Protein AF-A0A7J2L712-F1 (afdb_monomer_lite)

pLDDT: mean 85.76, std 15.46, range [31.27, 98.25]

Radius of gyration: 19.37 Å; chains: 1; bounding box: 42×46×58 Å

Secondary structure (DSSP, 8-state):
--EEEETTT---HHHHHHHHHHHHHTT----PEEEE--TTT--B-BTTEEEESS---SSS--HHHHHHHHHHHHHHHTSS-SHHHHHHHHHHHHHHH-S--HHHHHHHHHHHHHHHHHHHHHHSTTTHHHHHHHHHHHHT-GGG--SHHHHHHHHHHHHHTT----HHHHHHHHHHT--S-HHHHHHHHHHHHHHHH----SHHHHHHHHTTTS-PBPSSSPPBSSS-----HHHHHHHHHH-HHHHHHHHHHHHHHTTT-S---S--SSHHHHHTTT-

Structure (mmCIF, N/CA/C/O backbone):
data_AF-A0A7J2L712-F1
#
_entry.id   AF-A0A7J2L712-F1
#
loop_
_atom_site.group_PDB
_atom_site.id
_atom_site.type_symbol
_atom_site.label_atom_id
_atom_site.label_alt_id
_atom_site.label_comp_id
_atom_site.label_asym_id
_atom_site.label_entity_id
_atom_site.label_seq_id
_atom_site.pdbx_PDB_ins_code
_atom_site.Cartn_x
_atom_site.Cartn_y
_atom_site.Cartn_z
_atom_site.occupancy
_atom_site.B_iso_or_equiv
_atom_site.auth_seq_id
_atom_site.auth_comp_id
_atom_site.auth_asym_id
_atom_site.auth_atom_id
_atom_site.pdbx_PDB_model_num
ATOM 1 N N . MET A 1 1 ? 0.977 -21.703 11.498 1.00 45.06 1 MET A N 1
ATOM 2 C CA . MET A 1 1 ? -0.312 -22.081 10.889 1.00 45.06 1 MET A CA 1
ATOM 3 C C . MET A 1 1 ? -0.905 -20.788 10.350 1.00 45.06 1 MET A C 1
ATOM 5 O O . MET A 1 1 ? -0.858 -19.816 11.087 1.00 45.06 1 MET A O 1
ATOM 9 N N . LYS A 1 2 ? -1.264 -20.700 9.062 1.00 57.19 2 LYS A N 1
ATOM 10 C CA . LYS A 1 2 ? -1.892 -19.485 8.513 1.00 57.19 2 LYS A CA 1
ATOM 11 C C . LYS A 1 2 ? -3.394 -19.658 8.660 1.00 57.19 2 LYS A C 1
ATOM 13 O O . LYS A 1 2 ? -3.923 -20.629 8.129 1.00 57.19 2 LYS A O 1
ATOM 18 N N . GLU A 1 3 ? -4.026 -18.768 9.406 1.00 81.62 3 GLU A N 1
ATOM 19 C CA . GLU A 1 3 ? -5.468 -18.781 9.619 1.00 81.62 3 GLU A CA 1
ATOM 20 C C . GLU A 1 3 ? -6.092 -17.743 8.684 1.00 81.62 3 GLU A C 1
ATOM 22 O O . GLU A 1 3 ? -5.726 -16.562 8.706 1.00 81.62 3 GLU A O 1
ATOM 27 N N . GLU A 1 4 ? -6.960 -18.218 7.794 1.00 85.62 4 GLU A N 1
ATOM 28 C CA . GLU A 1 4 ? -7.679 -17.420 6.805 1.00 85.62 4 GLU A CA 1
ATOM 29 C C . GLU A 1 4 ? -9.176 -17.588 7.052 1.00 85.62 4 GLU A C 1
ATOM 31 O O . GLU A 1 4 ? -9.652 -18.709 7.207 1.00 85.62 4 GLU A O 1
ATOM 36 N N . TYR A 1 5 ? -9.887 -16.466 7.085 1.00 87.31 5 TYR A N 1
ATOM 37 C CA . TYR A 1 5 ? -11.310 -16.379 7.392 1.00 87.31 5 TYR A CA 1
ATOM 38 C C . TYR A 1 5 ? -12.009 -15.550 6.321 1.00 87.31 5 TYR A C 1
ATOM 40 O O . TYR A 1 5 ? -11.456 -14.562 5.825 1.00 87.31 5 TYR A O 1
ATOM 48 N N . SER A 1 6 ? -13.233 -15.903 5.963 1.00 85.81 6 SER A N 1
ATOM 49 C CA . SER A 1 6 ? -14.095 -15.032 5.179 1.00 85.81 6 SER A CA 1
ATOM 50 C C . SER A 1 6 ? -14.701 -13.936 6.064 1.00 85.81 6 SER A C 1
ATOM 52 O O . SER A 1 6 ? -14.803 -14.054 7.286 1.00 85.81 6 SER A O 1
ATOM 54 N N . LEU A 1 7 ? -15.086 -12.809 5.459 1.00 84.12 7 LEU A N 1
ATOM 55 C CA . LEU A 1 7 ? -15.647 -11.679 6.207 1.00 84.12 7 LEU A CA 1
ATOM 56 C C . LEU A 1 7 ? -16.926 -12.050 6.985 1.00 84.12 7 LEU A C 1
ATOM 58 O O . LEU A 1 7 ? -17.199 -11.470 8.033 1.00 84.12 7 LEU A O 1
ATOM 62 N N . ASP A 1 8 ? -17.715 -12.986 6.464 1.00 83.19 8 ASP A N 1
ATOM 63 C CA . ASP A 1 8 ? -18.945 -13.506 7.064 1.00 83.19 8 ASP A CA 1
ATOM 64 C C . ASP A 1 8 ? -18.706 -14.402 8.289 1.00 83.19 8 ASP A C 1
ATOM 66 O O . ASP A 1 8 ? -19.586 -14.492 9.146 1.00 83.19 8 ASP A O 1
ATOM 70 N N . GLU A 1 9 ? -17.510 -14.976 8.438 1.00 84.56 9 GLU A N 1
ATOM 71 C CA . GLU A 1 9 ? -17.112 -15.721 9.639 1.00 84.56 9 GLU A CA 1
ATOM 72 C C . GLU A 1 9 ? -16.764 -14.791 10.814 1.00 84.56 9 GLU A C 1
ATOM 74 O O . GLU A 1 9 ? -16.854 -15.182 11.982 1.00 84.56 9 GLU A O 1
ATOM 79 N N . ILE A 1 10 ? -16.423 -13.529 10.531 1.00 86.38 10 ILE A N 1
ATOM 80 C CA . ILE A 1 10 ? -16.012 -12.563 11.550 1.00 86.38 10 ILE A CA 1
ATOM 81 C C . ILE A 1 10 ? -17.215 -11.899 12.212 1.00 86.38 10 ILE A C 1
ATOM 83 O O . ILE A 1 10 ? -18.016 -11.206 11.585 1.00 86.38 10 ILE A O 1
ATOM 87 N N . ARG A 1 11 ? -17.287 -12.029 13.539 1.00 86.06 11 ARG A N 1
ATOM 88 C CA . ARG A 1 11 ? -18.366 -11.449 14.355 1.00 86.06 11 ARG A CA 1
ATOM 89 C C . ARG A 1 11 ? -18.129 -9.997 14.773 1.00 86.06 11 ARG A C 1
ATOM 91 O O . ARG A 1 11 ? -19.060 -9.369 15.265 1.00 86.06 11 ARG A O 1
ATOM 98 N N . CYS A 1 12 ? -16.937 -9.449 14.537 1.00 93.88 12 CYS A N 1
ATOM 99 C CA . CYS A 1 12 ? -16.593 -8.092 14.948 1.00 93.88 12 CYS A CA 1
ATOM 100 C C . CYS A 1 12 ? -17.420 -7.010 14.240 1.00 93.88 12 CYS A C 1
ATOM 102 O O . CYS A 1 12 ? -17.289 -6.791 13.031 1.00 93.88 12 CYS A O 1
ATOM 104 N N . PHE A 1 13 ? -18.256 -6.305 15.011 1.00 91.94 13 PHE A N 1
ATOM 105 C CA . PHE A 1 13 ? -19.153 -5.269 14.497 1.00 91.94 13 PHE A CA 1
ATOM 106 C C . PHE A 1 13 ? -18.387 -4.080 13.909 1.00 91.94 13 PHE A C 1
ATOM 108 O O . PHE A 1 13 ? -18.667 -3.661 12.783 1.00 91.94 13 PHE A O 1
ATOM 115 N N . GLU A 1 14 ? -17.384 -3.564 14.629 1.00 94.88 14 GLU A N 1
ATOM 116 C CA . GLU A 1 14 ? -16.554 -2.458 14.150 1.00 94.88 14 GLU A CA 1
ATOM 117 C C . GLU A 1 14 ? -15.859 -2.799 12.824 1.00 94.88 14 GLU A C 1
ATOM 119 O O . GLU A 1 14 ? -15.918 -2.005 11.883 1.00 94.88 14 GLU A O 1
ATOM 124 N N . LEU A 1 15 ? -15.260 -3.991 12.711 1.00 95.69 15 LEU A N 1
ATOM 125 C CA . LEU A 1 15 ? -14.601 -4.430 11.480 1.00 95.69 15 LEU A CA 1
ATOM 126 C C . LEU A 1 15 ? -15.569 -4.423 10.300 1.00 95.69 15 LEU A C 1
ATOM 128 O O . LEU A 1 15 ? -15.274 -3.826 9.263 1.00 95.69 15 LEU A O 1
ATOM 132 N N . ARG A 1 16 ? -16.735 -5.061 10.454 1.00 92.88 16 ARG A N 1
ATOM 133 C CA . ARG A 1 16 ? -17.732 -5.156 9.379 1.00 92.88 16 ARG A CA 1
ATOM 134 C C . ARG A 1 16 ? -18.212 -3.774 8.951 1.00 92.88 16 ARG A C 1
ATOM 136 O O . ARG A 1 16 ? -18.305 -3.508 7.754 1.00 92.88 16 ARG A O 1
ATOM 143 N N . ASN A 1 17 ? -18.445 -2.873 9.903 1.00 93.75 17 ASN A N 1
ATOM 144 C CA . ASN A 1 17 ? -18.844 -1.501 9.602 1.00 93.75 17 ASN A CA 1
ATOM 145 C C . ASN A 1 17 ? -17.766 -0.726 8.849 1.00 93.75 17 ASN A C 1
ATOM 147 O O . ASN A 1 17 ? -18.090 -0.013 7.899 1.00 93.75 17 ASN A O 1
ATOM 151 N N . LEU A 1 18 ? -16.496 -0.866 9.233 1.00 95.69 18 LEU A N 1
ATOM 152 C CA . LEU A 1 18 ? -15.388 -0.215 8.537 1.00 95.69 18 LEU A CA 1
ATOM 153 C C . LEU A 1 18 ? -15.235 -0.739 7.110 1.00 95.69 18 LEU A C 1
ATOM 155 O O . LEU A 1 18 ? -15.124 0.063 6.181 1.00 95.69 18 LEU A O 1
ATOM 159 N N . VAL A 1 19 ? -15.310 -2.060 6.920 1.00 95.31 19 VAL A N 1
ATOM 160 C CA . VAL A 1 19 ? -15.283 -2.674 5.587 1.00 95.31 19 VAL A CA 1
ATOM 161 C C . VAL A 1 19 ? -16.437 -2.152 4.736 1.00 95.31 19 VAL A C 1
ATOM 163 O O . VAL A 1 19 ? -16.198 -1.699 3.620 1.00 95.31 19 VAL A O 1
ATOM 166 N N . LEU A 1 20 ? -17.669 -2.152 5.252 1.00 93.50 20 LEU A N 1
ATOM 167 C CA . LEU A 1 20 ? -18.838 -1.657 4.521 1.00 93.50 20 LEU A CA 1
ATOM 168 C C . LEU A 1 20 ? -18.738 -0.165 4.200 1.00 93.50 20 LEU A C 1
ATOM 170 O O . LEU A 1 20 ? -19.083 0.241 3.094 1.00 93.50 20 LEU A O 1
ATOM 174 N N . THR A 1 21 ? -18.256 0.642 5.146 1.00 94.31 21 THR A N 1
ATOM 175 C CA . THR A 1 21 ? -18.089 2.088 4.960 1.00 94.31 21 THR A CA 1
ATOM 176 C C . THR A 1 21 ? -17.102 2.360 3.836 1.00 94.31 21 THR A C 1
ATOM 178 O O . THR A 1 21 ? -17.464 2.996 2.855 1.00 94.31 21 THR A O 1
ATOM 181 N N . VAL A 1 22 ? -15.882 1.821 3.918 1.00 94.88 22 VAL A N 1
ATOM 182 C CA . VAL A 1 22 ? -14.871 2.045 2.874 1.00 94.88 22 VAL A CA 1
ATOM 183 C C . VAL A 1 22 ? -15.312 1.445 1.540 1.00 94.88 22 VAL A C 1
ATOM 185 O O . VAL A 1 22 ? -15.107 2.066 0.503 1.00 94.88 22 VAL A O 1
ATOM 188 N N . SER A 1 23 ? -15.966 0.282 1.553 1.00 93.31 23 SER A N 1
ATOM 189 C CA . SER A 1 23 ? -16.444 -0.352 0.322 1.00 93.31 23 SER A CA 1
ATOM 190 C C . SER A 1 23 ? -17.497 0.486 -0.397 1.00 93.31 23 SER A C 1
ATOM 192 O O . SER A 1 23 ? -17.467 0.561 -1.617 1.00 93.31 23 SER A O 1
ATOM 194 N N . ARG A 1 24 ? -18.394 1.156 0.336 1.00 93.38 24 ARG A N 1
ATOM 195 C CA . ARG A 1 24 ? -19.384 2.070 -0.256 1.00 93.38 24 ARG A CA 1
ATOM 196 C C . ARG A 1 24 ? -18.753 3.349 -0.798 1.00 93.38 24 ARG A C 1
ATOM 198 O O . ARG A 1 24 ? -19.172 3.823 -1.839 1.00 93.38 24 ARG A O 1
ATOM 205 N N . GLU A 1 25 ? -17.771 3.903 -0.096 1.00 93.88 25 GLU A N 1
ATOM 206 C CA . GLU A 1 25 ? -17.137 5.175 -0.480 1.00 93.88 25 GLU A CA 1
ATOM 207 C C . GLU A 1 25 ? -16.179 5.029 -1.678 1.00 93.88 25 GLU A C 1
ATOM 209 O O . GLU A 1 25 ? -15.869 6.016 -2.338 1.00 93.88 25 GLU A O 1
ATOM 214 N N . TYR A 1 26 ? -15.694 3.811 -1.949 1.00 92.50 26 TYR A N 1
ATOM 215 C CA . TYR A 1 26 ? -14.725 3.509 -3.015 1.00 92.50 26 TYR A CA 1
ATOM 216 C C . TYR A 1 26 ? -15.212 2.429 -3.998 1.00 92.50 26 TYR A C 1
ATOM 218 O O . TYR A 1 26 ? -14.395 1.837 -4.700 1.00 92.50 26 TYR A O 1
ATOM 226 N N . ASP A 1 27 ? -16.518 2.148 -4.032 1.00 90.94 27 ASP A N 1
ATOM 227 C CA . ASP A 1 27 ? -17.152 1.187 -4.950 1.00 90.94 27 ASP A CA 1
ATOM 228 C C . ASP A 1 27 ? -16.493 -0.209 -4.972 1.00 90.94 27 ASP A C 1
ATOM 230 O O . ASP A 1 27 ? -16.287 -0.828 -6.019 1.00 90.94 27 ASP A O 1
ATOM 234 N N . LEU A 1 28 ? -16.152 -0.735 -3.793 1.00 87.88 28 LEU A N 1
ATOM 235 C CA . LEU A 1 28 ? -15.544 -2.057 -3.649 1.00 87.88 28 LEU A CA 1
ATOM 236 C C . LEU A 1 28 ? -16.585 -3.133 -3.352 1.00 87.88 28 LEU A C 1
ATOM 238 O O . LEU A 1 28 ? -17.522 -2.939 -2.579 1.00 87.88 28 LEU A O 1
ATOM 242 N N . PHE A 1 29 ? -16.353 -4.332 -3.884 1.00 86.81 29 PHE A N 1
ATOM 243 C CA . PHE A 1 29 ? -17.073 -5.518 -3.434 1.00 86.81 29 PHE A CA 1
ATOM 244 C C . PHE A 1 29 ? -16.511 -5.988 -2.076 1.00 86.81 29 PHE A C 1
ATOM 246 O O . PHE A 1 29 ? -15.329 -6.350 -2.024 1.00 86.81 29 PHE A O 1
ATOM 253 N N . PRO A 1 30 ? -17.320 -6.060 -0.999 1.00 85.00 30 PRO A N 1
ATOM 254 C CA . PRO A 1 30 ? -16.857 -6.342 0.366 1.00 85.00 30 PRO A CA 1
ATOM 255 C C . PRO A 1 30 ? -16.542 -7.832 0.621 1.00 85.00 30 PRO A C 1
ATOM 257 O O . PRO A 1 30 ? -16.753 -8.341 1.714 1.00 85.00 30 PRO A O 1
ATOM 260 N N . GLY A 1 31 ? -16.045 -8.558 -0.381 1.00 85.12 31 GLY A N 1
ATOM 261 C CA . GLY A 1 31 ? -15.683 -9.978 -0.292 1.00 85.12 31 GLY A CA 1
ATOM 262 C C . GLY A 1 31 ? -14.199 -10.174 0.001 1.00 85.12 31 GLY A C 1
ATOM 263 O O . GLY A 1 31 ? -13.462 -10.643 -0.871 1.00 85.12 31 GLY A O 1
ATOM 264 N N . PHE A 1 32 ? -13.741 -9.740 1.174 1.00 89.75 32 PHE A N 1
ATOM 265 C CA . PHE A 1 32 ? -12.337 -9.863 1.573 1.00 89.75 32 PHE A CA 1
ATOM 266 C C . PHE A 1 32 ? -12.086 -11.130 2.394 1.00 89.75 32 PHE A C 1
ATOM 268 O O . PHE A 1 32 ? -12.902 -11.500 3.236 1.00 89.75 32 PHE A O 1
ATOM 275 N N . THR A 1 33 ? -10.928 -11.748 2.178 1.00 91.31 33 THR A N 1
ATOM 276 C CA . THR A 1 33 ? -10.361 -12.769 3.061 1.00 91.31 33 THR A CA 1
ATOM 277 C C . THR A 1 33 ? -9.546 -12.072 4.140 1.00 91.31 33 THR A C 1
ATOM 279 O O . THR A 1 33 ? -8.671 -11.257 3.842 1.00 91.31 33 THR A O 1
ATOM 282 N N . ILE A 1 34 ? -9.812 -12.384 5.398 1.00 93.25 34 ILE A N 1
ATOM 283 C CA . ILE A 1 34 ? -9.049 -11.885 6.534 1.00 93.25 34 ILE A CA 1
ATOM 284 C C . ILE A 1 34 ? -8.018 -12.936 6.912 1.00 93.25 34 ILE A C 1
ATOM 286 O O . ILE A 1 34 ? -8.356 -14.086 7.169 1.00 93.25 34 ILE A O 1
ATOM 290 N N . ARG A 1 35 ? -6.750 -12.540 6.939 1.00 93.25 35 ARG A N 1
ATOM 291 C CA . ARG A 1 35 ? -5.639 -13.418 7.296 1.00 93.25 35 ARG A CA 1
ATOM 292 C C . ARG A 1 35 ? -4.971 -12.917 8.562 1.00 93.25 35 ARG A C 1
ATOM 294 O O . ARG A 1 35 ? -4.559 -11.757 8.613 1.00 93.25 35 ARG A O 1
ATOM 301 N N . ILE A 1 36 ? -4.813 -13.800 9.541 1.00 94.06 36 ILE A N 1
ATOM 302 C CA . ILE A 1 36 ? -4.106 -13.485 10.784 1.00 94.06 36 ILE A CA 1
ATOM 303 C C . ILE A 1 36 ? -2.634 -13.855 10.611 1.00 94.06 36 ILE A C 1
ATOM 305 O O . ILE A 1 36 ? -2.292 -15.001 10.313 1.00 94.06 36 ILE A O 1
ATOM 309 N N . ASP A 1 37 ? -1.750 -12.864 10.716 1.00 92.31 37 ASP A N 1
ATOM 310 C CA . ASP A 1 37 ? -0.311 -13.051 10.522 1.00 92.31 37 ASP A CA 1
ATOM 311 C C . ASP A 1 37 ? 0.485 -12.036 11.349 1.00 92.31 37 ASP A C 1
ATOM 313 O O . ASP A 1 37 ? 0.037 -10.919 11.608 1.00 92.31 37 ASP A O 1
ATOM 317 N N . SER A 1 38 ? 1.717 -12.386 11.724 1.00 91.75 38 SER A N 1
ATOM 318 C CA . SER A 1 38 ? 2.585 -11.452 12.433 1.00 91.75 38 SER A CA 1
ATOM 319 C C . SER A 1 38 ? 2.978 -10.299 11.501 1.00 91.75 38 SER A C 1
ATOM 321 O O . SER A 1 38 ? 3.676 -10.523 10.507 1.00 91.75 38 SER A O 1
ATOM 323 N N . PRO A 1 39 ? 2.668 -9.033 11.838 1.00 88.19 39 PRO A N 1
ATOM 324 C CA . PRO A 1 39 ? 2.975 -7.883 10.984 1.00 88.19 39 PRO A CA 1
ATOM 325 C C . PRO A 1 39 ? 4.468 -7.738 10.658 1.00 88.19 39 PRO A C 1
ATOM 327 O O . PRO A 1 39 ? 4.842 -7.153 9.646 1.00 88.19 39 PRO A O 1
ATOM 330 N N . LYS A 1 40 ? 5.348 -8.286 11.508 1.00 88.44 40 LYS A N 1
ATOM 331 C CA . LYS A 1 40 ? 6.802 -8.277 11.293 1.00 88.44 40 LYS A CA 1
ATOM 332 C C . LYS A 1 40 ? 7.242 -9.181 10.137 1.00 88.44 40 LYS A C 1
ATOM 334 O O . LYS A 1 40 ? 8.274 -8.901 9.533 1.00 88.44 40 LYS A O 1
ATOM 339 N N . SER A 1 41 ? 6.498 -10.244 9.841 1.00 88.31 41 SER A N 1
ATOM 340 C CA . SER A 1 41 ? 6.815 -11.216 8.787 1.00 88.31 41 SER A CA 1
ATOM 341 C C . SER A 1 41 ? 5.823 -11.209 7.628 1.00 88.31 41 SER A C 1
ATOM 343 O O . SER A 1 41 ? 6.166 -11.695 6.555 1.00 88.31 41 SER A O 1
ATOM 345 N N . ALA A 1 42 ? 4.629 -10.645 7.808 1.00 91.25 42 ALA A N 1
ATOM 346 C CA . ALA A 1 42 ? 3.532 -10.734 6.852 1.00 91.25 42 ALA A CA 1
ATOM 347 C C . ALA A 1 42 ? 3.778 -9.938 5.562 1.00 91.25 42 ALA A C 1
ATOM 349 O O . ALA A 1 42 ? 4.191 -8.779 5.615 1.00 91.25 42 ALA A O 1
ATOM 350 N N . TRP A 1 43 ? 3.482 -10.529 4.404 1.00 90.81 43 TRP A N 1
ATOM 351 C CA . TRP A 1 43 ? 3.559 -9.884 3.085 1.00 90.81 43 TRP A CA 1
ATOM 352 C C . TRP A 1 43 ? 2.201 -9.910 2.388 1.00 90.81 43 TRP A C 1
ATOM 354 O O . TRP A 1 43 ? 1.522 -10.937 2.404 1.00 90.81 43 TRP A O 1
ATOM 364 N N . TYR A 1 44 ? 1.828 -8.818 1.720 1.00 88.62 44 TYR A N 1
ATOM 365 C CA . TYR A 1 44 ? 0.681 -8.825 0.812 1.00 88.62 44 TYR A CA 1
ATOM 366 C C . TYR A 1 44 ? 1.059 -9.525 -0.486 1.00 88.62 44 TYR A C 1
ATOM 368 O O . TYR A 1 44 ? 1.903 -9.045 -1.244 1.00 88.62 44 TYR A O 1
ATOM 376 N N . ASN A 1 45 ? 0.445 -10.679 -0.718 1.00 87.00 45 ASN A N 1
ATOM 377 C CA . ASN A 1 45 ? 0.749 -11.531 -1.857 1.00 87.00 45 ASN A CA 1
ATOM 378 C C . ASN A 1 45 ? -0.480 -12.079 -2.597 1.00 87.00 45 ASN A C 1
ATOM 380 O O . ASN A 1 45 ? -0.329 -12.745 -3.615 1.00 87.00 45 ASN A O 1
ATOM 384 N N . SER A 1 46 ? -1.683 -11.737 -2.138 1.00 83.75 46 SER A N 1
ATOM 385 C CA . SER A 1 46 ? -2.946 -11.993 -2.835 1.00 83.75 46 SER A CA 1
ATOM 386 C C . SER A 1 46 ? -3.858 -10.766 -2.758 1.00 83.75 46 SER A C 1
ATOM 388 O O . SER A 1 46 ? -3.880 -10.047 -1.752 1.00 83.75 46 SER A O 1
ATOM 390 N N . TRP A 1 47 ? -4.590 -10.507 -3.843 1.00 85.62 47 TRP A N 1
ATOM 391 C CA . TRP A 1 47 ? -5.610 -9.459 -3.884 1.00 85.62 47 TRP A CA 1
ATOM 392 C C . TRP A 1 47 ? -6.855 -9.956 -3.156 1.00 85.62 47 TRP A C 1
ATOM 394 O O . TRP A 1 47 ? -7.080 -11.156 -3.053 1.00 85.62 47 TRP A O 1
ATOM 404 N N . GLY A 1 48 ? -7.669 -9.042 -2.633 1.00 86.12 48 GLY A N 1
ATOM 405 C CA . GLY A 1 48 ? -8.815 -9.411 -1.802 1.00 86.12 48 GLY A CA 1
ATOM 406 C C . GLY A 1 48 ? -8.467 -9.917 -0.399 1.00 86.12 48 GLY A C 1
ATOM 407 O O . GLY A 1 48 ? -9.386 -10.244 0.338 1.00 86.12 48 GLY A O 1
ATOM 408 N N . THR A 1 49 ? -7.194 -9.940 -0.001 1.00 90.19 49 THR A N 1
ATOM 409 C CA . THR A 1 49 ? -6.790 -10.277 1.371 1.00 90.19 49 THR A CA 1
ATOM 410 C C . THR A 1 49 ? -6.618 -9.013 2.204 1.00 90.19 49 THR A C 1
ATOM 412 O O . THR A 1 49 ? -6.161 -7.992 1.689 1.00 90.19 49 THR A O 1
ATOM 415 N N . ILE A 1 50 ? -6.948 -9.073 3.490 1.00 93.62 50 ILE A N 1
ATOM 416 C CA . ILE A 1 50 ? -6.619 -8.072 4.507 1.00 93.62 50 ILE A CA 1
ATOM 417 C C . ILE A 1 50 ? -5.885 -8.800 5.629 1.00 93.62 50 ILE A C 1
ATOM 419 O O . ILE A 1 50 ? -6.335 -9.838 6.104 1.00 93.62 50 ILE A O 1
ATOM 423 N N . ILE A 1 51 ? -4.737 -8.266 6.032 1.00 94.44 51 ILE A N 1
ATOM 424 C CA . ILE A 1 51 ? -3.902 -8.869 7.072 1.00 94.44 51 ILE A CA 1
ATOM 425 C C . ILE A 1 51 ? -4.150 -8.145 8.390 1.00 94.44 51 ILE A C 1
ATOM 427 O O . ILE A 1 51 ? -3.941 -6.933 8.457 1.00 94.44 51 ILE A O 1
ATOM 431 N N . LEU A 1 52 ? -4.530 -8.894 9.421 1.00 95.38 52 LEU A N 1
ATOM 432 C CA . LEU A 1 52 ? -4.621 -8.428 10.805 1.00 95.38 52 LEU A CA 1
ATOM 433 C C . LEU A 1 52 ? -3.591 -9.164 11.671 1.00 95.38 52 LEU A C 1
ATOM 435 O O . LEU A 1 52 ? -3.058 -10.202 11.275 1.00 95.38 52 LEU A O 1
ATOM 439 N N . SER A 1 53 ? -3.278 -8.593 12.829 1.00 93.50 53 SER A N 1
ATOM 440 C CA . SER A 1 53 ? -2.320 -9.161 13.777 1.00 93.50 53 SER A CA 1
ATOM 441 C C . SER A 1 53 ? -2.943 -10.176 14.727 1.00 93.50 53 SER A C 1
ATOM 443 O O . SER A 1 53 ? -2.259 -11.120 15.120 1.00 93.50 53 SER A O 1
ATOM 445 N N . GLU A 1 54 ? -4.224 -10.013 15.048 1.00 91.56 54 GLU A N 1
ATOM 446 C CA . GLU A 1 54 ? -4.979 -10.884 15.947 1.00 91.56 54 GLU A CA 1
ATOM 447 C C . GLU A 1 54 ? -6.395 -11.107 15.399 1.00 91.56 54 GLU A C 1
ATOM 449 O O . GLU A 1 54 ? -6.907 -10.305 14.608 1.00 91.56 54 GLU A O 1
ATOM 454 N N . TYR A 1 55 ? -7.021 -12.224 15.785 1.00 90.12 55 TYR A N 1
ATOM 455 C CA . TYR A 1 55 ? -8.396 -12.513 15.387 1.00 90.12 55 TYR A CA 1
ATOM 456 C C . TYR A 1 55 ? -9.353 -11.512 16.062 1.00 90.12 55 TYR A C 1
ATOM 458 O O . TYR A 1 55 ? -9.300 -11.339 17.281 1.00 90.12 55 TYR A O 1
ATOM 466 N N . PRO A 1 56 ? -10.220 -10.823 15.301 1.00 88.31 56 PRO A N 1
ATOM 467 C CA . PRO A 1 56 ? -11.080 -9.787 15.854 1.00 88.31 56 PRO A CA 1
ATOM 468 C C . PRO A 1 56 ? -12.310 -10.398 16.544 1.00 88.31 56 PRO A C 1
ATOM 470 O O . PRO A 1 56 ? -13.294 -10.768 15.897 1.00 88.31 56 PRO A O 1
ATOM 473 N N . GLU A 1 57 ? -12.258 -10.469 17.874 1.00 83.56 57 GLU A N 1
ATOM 474 C CA . GLU A 1 57 ? -13.359 -10.915 18.737 1.00 83.56 57 GLU A CA 1
ATOM 475 C C . GLU A 1 57 ? -14.163 -9.737 19.319 1.00 83.56 57 GLU A C 1
ATOM 477 O O . GLU A 1 57 ? -13.646 -8.638 19.511 1.00 83.56 57 GLU A O 1
ATOM 482 N N . GLY A 1 58 ? -15.440 -9.967 19.643 1.00 84.88 58 GLY A N 1
ATOM 483 C CA . GLY A 1 58 ? -16.297 -8.965 20.293 1.00 84.88 58 GLY A CA 1
ATOM 484 C C . GLY A 1 58 ? -16.742 -7.826 19.370 1.00 84.88 58 GLY A C 1
ATOM 485 O O . GLY A 1 58 ? -16.874 -8.019 18.169 1.00 84.88 58 GLY A O 1
ATOM 486 N N . ASP A 1 59 ? -17.009 -6.640 19.924 1.00 88.75 59 ASP A N 1
ATOM 487 C CA . ASP A 1 59 ? -17.618 -5.526 19.175 1.00 88.75 59 ASP A CA 1
ATOM 488 C C . ASP A 1 59 ? -16.605 -4.552 18.555 1.00 88.75 59 ASP A C 1
ATOM 490 O O . ASP A 1 59 ? -16.923 -3.875 17.574 1.00 88.75 59 ASP A O 1
ATOM 494 N N . THR A 1 60 ? -15.389 -4.482 19.104 1.00 89.81 60 THR A N 1
ATOM 495 C CA . THR A 1 60 ? -14.379 -3.461 18.775 1.00 89.81 60 THR A CA 1
ATOM 496 C C . THR A 1 60 ? -13.050 -4.074 18.358 1.00 89.81 60 THR A C 1
ATOM 498 O O . THR A 1 60 ? -12.599 -5.048 18.954 1.00 89.81 60 THR A O 1
ATOM 501 N N . LEU A 1 61 ? -12.376 -3.448 17.397 1.00 92.44 61 LEU A N 1
ATOM 502 C CA . LEU A 1 61 ? -11.025 -3.804 16.986 1.00 92.44 61 LEU A CA 1
ATOM 503 C C . LEU A 1 61 ? -9.975 -3.253 17.947 1.00 92.44 61 LEU A C 1
ATOM 505 O O . LEU A 1 61 ? -10.077 -2.125 18.441 1.00 92.44 61 LEU A O 1
ATOM 509 N N . TYR A 1 62 ? -8.885 -4.005 18.105 1.00 89.81 62 TYR A N 1
ATOM 510 C CA . TYR A 1 62 ? -7.658 -3.462 18.669 1.00 89.81 62 TYR A CA 1
ATOM 511 C C . TYR A 1 62 ? -7.179 -2.254 17.854 1.00 89.81 62 TYR A C 1
ATOM 513 O O . TYR A 1 62 ? -7.244 -2.236 16.623 1.00 89.81 62 TYR A O 1
ATOM 521 N N . ASP A 1 63 ? -6.638 -1.246 18.546 1.00 88.50 63 ASP A N 1
ATOM 522 C CA . ASP A 1 63 ? -6.196 0.016 17.931 1.00 88.50 63 ASP A CA 1
ATOM 523 C C . ASP A 1 63 ? -5.228 -0.204 16.752 1.00 88.50 63 ASP A C 1
ATOM 525 O O . ASP A 1 63 ? -5.256 0.528 15.759 1.00 88.50 63 ASP A O 1
ATOM 529 N N . PHE A 1 64 ? -4.361 -1.216 16.859 1.00 92.38 64 PHE A N 1
ATOM 530 C CA . PHE A 1 64 ? -3.407 -1.554 15.811 1.00 92.38 64 PHE A CA 1
ATOM 531 C C . PHE A 1 64 ? -4.063 -2.275 14.625 1.00 92.38 64 PHE A C 1
ATOM 533 O O . PHE A 1 64 ? -3.775 -1.933 13.479 1.00 92.38 64 PHE A O 1
ATOM 540 N N . ASP A 1 65 ? -4.995 -3.196 14.872 1.00 94.69 65 ASP A N 1
ATOM 541 C CA . ASP A 1 65 ? -5.735 -3.887 13.811 1.00 94.69 65 ASP A CA 1
ATOM 542 C C . ASP A 1 65 ? -6.687 -2.956 13.065 1.00 94.69 65 ASP A C 1
ATOM 544 O O . ASP A 1 65 ? -6.848 -3.098 11.857 1.00 94.69 65 ASP A O 1
ATOM 548 N N . ARG A 1 66 ? -7.227 -1.922 13.724 1.00 95.88 66 ARG A N 1
ATOM 549 C CA . ARG A 1 66 ? -7.950 -0.837 13.040 1.00 95.88 66 ARG A CA 1
ATOM 550 C C . ARG A 1 66 ? -7.054 -0.148 12.002 1.00 95.88 66 ARG A C 1
ATOM 552 O O . ARG A 1 66 ? -7.477 0.082 10.871 1.00 95.88 66 ARG A O 1
ATOM 559 N N . TYR A 1 67 ? -5.799 0.145 12.355 1.00 96.62 67 TYR A N 1
ATOM 560 C CA . TYR A 1 67 ? -4.814 0.698 11.417 1.00 96.62 67 TYR A CA 1
ATOM 561 C C . TYR A 1 67 ? -4.495 -0.279 10.271 1.00 96.62 67 TYR A C 1
ATOM 563 O O . TYR A 1 67 ? -4.473 0.135 9.109 1.00 96.62 67 TYR A O 1
ATOM 571 N N . LEU A 1 68 ? -4.277 -1.563 10.576 1.00 96.69 68 LEU A N 1
ATOM 572 C CA . LEU A 1 68 ? -3.985 -2.581 9.562 1.00 96.69 68 LEU A CA 1
ATOM 573 C C . LEU A 1 68 ? -5.161 -2.804 8.605 1.00 96.69 68 LEU A C 1
ATOM 575 O O . LEU A 1 68 ? -4.945 -2.923 7.399 1.00 96.69 68 LEU A O 1
ATOM 579 N N . LEU A 1 69 ? -6.391 -2.784 9.121 1.00 97.19 69 LEU A N 1
ATOM 580 C CA . LEU A 1 69 ? -7.616 -2.863 8.336 1.00 97.19 69 LEU A CA 1
ATOM 581 C C . LEU A 1 69 ? -7.719 -1.691 7.358 1.00 97.19 69 LEU A C 1
ATOM 583 O O . LEU A 1 69 ? -7.946 -1.910 6.170 1.00 97.19 69 LEU A O 1
ATOM 587 N N . LEU A 1 70 ? -7.499 -0.455 7.824 1.00 97.56 70 LEU A N 1
ATOM 588 C CA . LEU A 1 70 ? -7.487 0.725 6.953 1.00 97.56 70 LEU A CA 1
ATOM 589 C C . LEU A 1 70 ? -6.400 0.618 5.876 1.00 97.56 70 LEU A C 1
ATOM 591 O O . LEU A 1 70 ? -6.670 0.885 4.708 1.00 97.56 70 LEU A O 1
ATOM 595 N N . LEU A 1 71 ? -5.184 0.196 6.237 1.00 97.38 71 LEU A N 1
ATOM 596 C CA . LEU A 1 71 ? -4.109 0.002 5.263 1.00 97.38 71 LEU A CA 1
ATOM 597 C C . LEU A 1 71 ? -4.484 -1.060 4.215 1.00 97.38 71 LEU A C 1
ATOM 599 O O . LEU A 1 71 ? -4.320 -0.822 3.020 1.00 97.38 71 LEU A O 1
ATOM 603 N N . GLY A 1 72 ? -5.019 -2.203 4.654 1.00 95.88 72 GLY A N 1
ATOM 604 C CA . GLY A 1 72 ? -5.454 -3.292 3.781 1.00 95.88 72 GLY A CA 1
ATOM 605 C C . GLY A 1 72 ? -6.572 -2.867 2.834 1.00 95.88 72 GLY A C 1
ATOM 606 O O . GLY A 1 72 ? -6.444 -3.041 1.627 1.00 95.88 72 GLY A O 1
ATOM 607 N N . LEU A 1 73 ? -7.625 -2.231 3.352 1.00 96.50 73 LEU A N 1
ATOM 608 C CA . LEU A 1 73 ? -8.702 -1.665 2.535 1.00 96.50 73 LEU A CA 1
ATOM 609 C C . LEU A 1 73 ? -8.165 -0.628 1.544 1.00 96.50 73 LEU A C 1
ATOM 611 O O . LEU A 1 73 ? -8.544 -0.641 0.378 1.00 96.50 73 LEU A O 1
ATOM 615 N N . GLY A 1 74 ? -7.230 0.223 1.971 1.00 96.69 74 GLY A N 1
ATOM 616 C CA . GLY A 1 74 ? -6.583 1.215 1.119 1.00 96.69 74 GLY A CA 1
ATOM 617 C C . GLY A 1 74 ? -5.785 0.618 -0.044 1.00 96.69 74 GLY A C 1
ATOM 618 O O . GLY A 1 74 ? -5.766 1.207 -1.127 1.00 96.69 74 GLY A O 1
ATOM 619 N N . TYR A 1 75 ? -5.170 -0.557 0.133 1.00 94.75 75 TYR A N 1
ATOM 620 C CA . TYR A 1 75 ? -4.496 -1.251 -0.968 1.00 94.75 75 TYR A CA 1
ATOM 621 C C . TYR A 1 75 ? -5.455 -1.657 -2.084 1.00 94.75 75 TYR A C 1
ATOM 623 O O . TYR A 1 75 ? -5.043 -1.654 -3.243 1.00 94.75 75 TYR A O 1
ATOM 631 N N . HIS A 1 76 ? -6.712 -1.956 -1.753 1.00 91.88 76 HIS A N 1
ATOM 632 C CA . HIS A 1 76 ? -7.752 -2.300 -2.727 1.00 91.88 76 HIS A CA 1
ATOM 633 C C . HIS A 1 76 ? -8.505 -1.061 -3.236 1.00 91.88 76 HIS A C 1
ATOM 635 O O . HIS A 1 76 ? -8.877 -1.018 -4.401 1.00 91.88 76 HIS A O 1
ATOM 641 N N . ALA A 1 77 ? -8.690 -0.048 -2.385 1.00 92.81 77 ALA A N 1
ATOM 642 C CA . ALA A 1 77 ? -9.476 1.156 -2.667 1.00 92.81 77 ALA A CA 1
ATOM 643 C C . ALA A 1 77 ? -8.718 2.241 -3.445 1.00 92.81 77 ALA A C 1
ATOM 645 O O . ALA A 1 77 ? -9.301 2.957 -4.252 1.00 92.81 77 ALA A O 1
ATOM 646 N N . ILE A 1 78 ? -7.430 2.424 -3.139 1.00 94.38 78 ILE A N 1
ATOM 647 C CA . ILE A 1 78 ? -6.688 3.637 -3.505 1.00 94.38 78 ILE A CA 1
ATOM 648 C C . ILE A 1 78 ? -5.444 3.301 -4.311 1.00 94.38 78 ILE A C 1
ATOM 650 O O . ILE A 1 78 ? -5.293 3.747 -5.448 1.00 94.38 78 ILE A O 1
ATOM 654 N N . LEU A 1 79 ? -4.499 2.585 -3.702 1.00 94.12 79 LEU A N 1
ATOM 655 C CA . LEU A 1 79 ? -3.218 2.293 -4.335 1.00 94.12 79 LEU A CA 1
ATOM 656 C C . LEU A 1 79 ? -2.573 1.079 -3.657 1.00 94.12 79 LEU A C 1
ATOM 658 O O . LEU A 1 79 ? -2.399 1.134 -2.444 1.00 94.12 79 LEU A O 1
ATOM 662 N N . PRO A 1 80 ? -2.172 0.027 -4.398 1.00 91.19 80 PRO A N 1
ATOM 663 C CA . PRO A 1 80 ? -2.145 -0.034 -5.861 1.00 91.19 80 PRO A CA 1
ATOM 664 C C . PRO A 1 80 ? -3.518 -0.164 -6.534 1.00 91.19 80 PRO A C 1
ATOM 666 O O . PRO A 1 80 ? -3.633 0.237 -7.687 1.00 91.19 80 PRO A O 1
ATOM 669 N N . ALA A 1 81 ? -4.534 -0.692 -5.845 1.00 87.94 81 ALA A N 1
ATOM 670 C CA . ALA A 1 81 ? -5.863 -1.087 -6.343 1.00 87.94 81 ALA A CA 1
ATOM 671 C C . ALA A 1 81 ? -5.861 -2.159 -7.454 1.00 87.94 81 ALA A C 1
ATOM 673 O O . ALA A 1 81 ? -6.751 -3.003 -7.507 1.00 87.94 81 ALA A O 1
ATOM 674 N N . THR A 1 82 ? -4.845 -2.172 -8.317 1.00 88.75 82 THR A N 1
ATOM 675 C CA . THR A 1 82 ? -4.668 -3.137 -9.401 1.00 88.75 82 THR A CA 1
ATOM 676 C C . THR A 1 82 ? -3.242 -3.669 -9.454 1.00 88.75 82 THR A C 1
ATOM 678 O O . THR A 1 82 ? -2.278 -3.036 -9.004 1.00 88.75 82 THR A O 1
ATOM 681 N N . GLU A 1 83 ? -3.098 -4.837 -10.073 1.00 88.81 83 GLU A N 1
ATOM 682 C CA . GLU A 1 83 ? -1.795 -5.455 -10.292 1.00 88.81 83 GLU A CA 1
ATOM 683 C C . GLU A 1 83 ? -0.903 -4.622 -11.219 1.00 88.81 83 GLU A C 1
ATOM 685 O O . GLU A 1 83 ? 0.289 -4.456 -10.956 1.00 88.81 83 GLU A O 1
ATOM 690 N N . LEU A 1 84 ? -1.481 -4.024 -12.263 1.00 91.12 84 LEU A N 1
ATOM 691 C CA . LEU A 1 84 ? -0.759 -3.131 -13.163 1.00 91.12 84 LEU A CA 1
ATOM 692 C C . LEU A 1 84 ? -0.142 -1.949 -12.410 1.00 91.12 84 LEU A C 1
ATOM 694 O O . LEU A 1 84 ? 1.047 -1.672 -12.561 1.00 91.12 84 LEU A O 1
ATOM 698 N N . ASN A 1 85 ? -0.918 -1.281 -11.555 1.00 93.81 85 ASN A N 1
ATOM 699 C CA . ASN A 1 85 ? -0.423 -0.150 -10.775 1.00 93.81 85 ASN A CA 1
ATOM 700 C C . ASN A 1 85 ? 0.730 -0.565 -9.857 1.00 93.81 85 ASN A C 1
ATOM 702 O O . ASN A 1 85 ? 1.733 0.149 -9.757 1.00 93.81 85 ASN A O 1
ATOM 706 N N . ARG A 1 86 ? 0.628 -1.743 -9.228 1.00 93.94 86 ARG A N 1
ATOM 707 C CA . ARG A 1 86 ? 1.711 -2.313 -8.416 1.00 93.94 86 ARG A CA 1
ATOM 708 C C . ARG A 1 86 ? 2.979 -2.502 -9.248 1.00 93.94 86 ARG A C 1
ATOM 710 O O . ARG A 1 86 ? 4.054 -2.078 -8.822 1.00 93.94 86 ARG A O 1
ATOM 717 N N . LEU A 1 87 ? 2.862 -3.097 -10.435 1.00 93.88 87 LEU A N 1
ATOM 718 C CA . LEU A 1 87 ? 3.992 -3.341 -11.333 1.00 93.88 87 LEU A CA 1
ATOM 719 C C . LEU A 1 87 ? 4.613 -2.045 -11.863 1.00 93.88 87 LEU A C 1
ATOM 721 O O . LEU A 1 87 ? 5.837 -1.928 -11.886 1.00 93.88 87 LEU A O 1
ATOM 725 N N . ILE A 1 88 ? 3.803 -1.042 -12.204 1.00 95.56 88 ILE A N 1
ATOM 726 C CA . ILE A 1 88 ? 4.283 0.287 -12.604 1.00 95.56 88 ILE A CA 1
ATOM 727 C C . ILE A 1 88 ? 5.120 0.920 -11.483 1.00 95.56 88 ILE A C 1
ATOM 729 O O . ILE A 1 88 ? 6.204 1.457 -11.733 1.00 95.56 88 ILE A O 1
ATOM 733 N N . MET A 1 89 ? 4.654 0.839 -10.234 1.00 96.88 89 MET A N 1
ATOM 734 C CA . MET A 1 89 ? 5.407 1.349 -9.086 1.00 96.88 89 MET A CA 1
ATOM 735 C C . MET A 1 89 ? 6.681 0.540 -8.821 1.00 96.88 89 MET A C 1
ATOM 737 O O . MET A 1 89 ? 7.710 1.126 -8.483 1.00 96.88 89 MET A O 1
ATOM 741 N N . LEU A 1 90 ? 6.662 -0.782 -9.016 1.00 95.31 90 LEU A N 1
ATOM 742 C CA . LEU A 1 90 ? 7.870 -1.607 -8.930 1.00 95.31 90 LEU A CA 1
ATOM 743 C C . LEU A 1 90 ? 8.893 -1.229 -10.004 1.00 95.31 90 LEU A C 1
ATOM 745 O O . LEU A 1 90 ? 10.071 -1.085 -9.683 1.00 95.31 90 LEU A O 1
ATOM 749 N N . ALA A 1 91 ? 8.461 -0.997 -11.244 1.00 94.81 91 ALA A N 1
ATOM 750 C CA . ALA A 1 91 ? 9.331 -0.513 -12.314 1.00 94.81 91 ALA A CA 1
ATOM 751 C C . ALA A 1 91 ? 9.953 0.849 -11.955 1.00 94.81 91 ALA A C 1
ATOM 753 O O . ALA A 1 91 ? 11.158 1.057 -12.116 1.00 94.81 91 ALA A O 1
ATOM 754 N N . ALA A 1 92 ? 9.160 1.767 -11.388 1.00 96.81 92 ALA A N 1
ATOM 755 C CA . ALA A 1 92 ? 9.664 3.041 -10.878 1.00 96.81 92 ALA A CA 1
ATOM 756 C C . ALA A 1 92 ? 10.701 2.843 -9.761 1.00 96.81 92 ALA A C 1
ATOM 758 O O . ALA A 1 92 ? 11.779 3.432 -9.823 1.00 96.81 92 ALA A O 1
ATOM 759 N N . SER A 1 93 ? 10.416 1.987 -8.777 1.00 96.00 93 SER A N 1
ATOM 760 C CA . SER A 1 93 ? 11.335 1.682 -7.675 1.00 96.00 93 SER A CA 1
ATOM 761 C C . SER A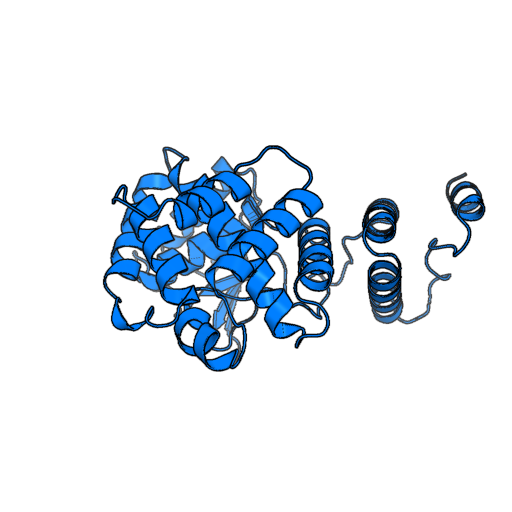 1 93 ? 12.661 1.120 -8.192 1.00 96.00 93 SER A C 1
ATOM 763 O O . SER A 1 93 ? 13.721 1.630 -7.841 1.00 96.00 93 SER A O 1
ATOM 765 N N . ARG A 1 94 ? 12.623 0.144 -9.106 1.00 93.88 94 ARG A N 1
ATOM 766 C CA . ARG A 1 94 ? 13.817 -0.441 -9.741 1.00 93.88 94 ARG A CA 1
ATOM 767 C C . ARG A 1 94 ? 14.658 0.604 -10.463 1.00 93.88 94 ARG A C 1
ATOM 769 O O . ARG A 1 94 ? 15.879 0.615 -10.331 1.00 93.88 94 ARG A O 1
ATOM 776 N N . LYS A 1 95 ? 14.010 1.521 -11.186 1.00 94.62 95 LYS A N 1
ATOM 777 C CA . LYS A 1 95 ? 14.707 2.582 -11.921 1.00 94.62 95 LYS A CA 1
ATOM 778 C C . LYS A 1 95 ? 15.398 3.594 -11.004 1.00 94.62 95 LYS A C 1
ATOM 780 O O . LYS A 1 95 ? 16.387 4.186 -11.426 1.00 94.62 95 LYS A O 1
ATOM 785 N N . ILE A 1 96 ? 14.867 3.825 -9.802 1.00 95.31 96 ILE A N 1
ATOM 786 C CA . ILE A 1 96 ? 15.393 4.819 -8.856 1.00 95.31 96 ILE A CA 1
ATOM 787 C C . ILE A 1 96 ? 16.404 4.214 -7.878 1.00 95.31 96 ILE A C 1
ATOM 789 O O . ILE A 1 96 ? 17.450 4.811 -7.656 1.00 95.31 96 ILE A O 1
ATOM 793 N N . LEU A 1 97 ? 16.110 3.044 -7.308 1.00 92.12 97 LEU A N 1
ATOM 794 C CA . LEU A 1 97 ? 16.960 2.401 -6.303 1.00 92.12 97 LEU A CA 1
ATOM 795 C C . LEU A 1 97 ? 18.089 1.567 -6.931 1.00 92.12 97 LEU A C 1
ATOM 797 O O . LEU A 1 97 ? 19.070 1.267 -6.258 1.00 92.12 97 LEU A O 1
ATOM 801 N N . GLY A 1 98 ? 17.967 1.186 -8.206 1.00 89.94 98 GLY A N 1
ATOM 802 C CA . GLY A 1 98 ? 18.960 0.364 -8.890 1.00 89.94 98 GLY A CA 1
ATOM 803 C C . GLY A 1 98 ? 18.957 -1.088 -8.407 1.00 89.94 98 GLY A C 1
ATOM 804 O O . GLY A 1 98 ? 17.901 -1.671 -8.160 1.00 89.94 98 GLY A O 1
ATOM 805 N N . ASN A 1 99 ? 20.146 -1.689 -8.318 1.00 87.12 99 ASN A N 1
ATOM 806 C CA . ASN A 1 99 ? 20.322 -3.107 -8.006 1.00 87.12 99 ASN A CA 1
ATOM 807 C C . ASN A 1 99 ? 20.368 -3.355 -6.489 1.00 87.12 99 ASN A C 1
ATOM 809 O O . ASN A 1 99 ? 21.433 -3.582 -5.918 1.00 87.12 99 ASN A O 1
ATOM 813 N N . VAL A 1 100 ? 19.208 -3.276 -5.841 1.00 90.56 100 VAL A N 1
ATOM 814 C CA . VAL A 1 100 ? 19.022 -3.624 -4.424 1.00 90.56 100 VAL A CA 1
ATOM 815 C C . VAL A 1 100 ? 18.208 -4.913 -4.285 1.00 90.56 100 VAL A C 1
ATOM 817 O O . VAL A 1 100 ? 17.623 -5.399 -5.256 1.00 90.56 100 VAL A O 1
ATOM 820 N N . ASP A 1 101 ? 18.153 -5.479 -3.076 1.00 90.75 101 ASP A N 1
ATOM 821 C CA . ASP A 1 101 ? 17.288 -6.631 -2.802 1.00 90.75 101 ASP A CA 1
ATOM 822 C C . ASP A 1 101 ? 15.831 -6.297 -3.167 1.00 90.75 101 ASP A C 1
ATOM 824 O O . ASP A 1 101 ? 15.304 -5.233 -2.833 1.00 90.75 101 ASP A O 1
ATOM 828 N N . LYS A 1 102 ? 15.154 -7.222 -3.850 1.00 88.81 102 LYS A N 1
ATOM 829 C CA . LYS A 1 102 ? 13.778 -7.036 -4.321 1.00 88.81 102 LYS A CA 1
ATOM 830 C C . LYS A 1 102 ? 12.791 -6.731 -3.200 1.00 88.81 102 LYS A C 1
ATOM 832 O O . LYS A 1 102 ? 11.820 -6.007 -3.425 1.00 88.81 102 LYS A O 1
ATOM 837 N N . LYS A 1 103 ? 13.048 -7.227 -1.989 1.00 90.94 103 LYS A N 1
ATOM 838 C CA . LYS A 1 103 ? 12.243 -6.922 -0.804 1.00 90.94 103 LYS A CA 1
ATOM 839 C C . LYS A 1 103 ? 12.236 -5.425 -0.494 1.00 90.94 103 LYS A C 1
ATOM 841 O O . LYS A 1 103 ? 11.204 -4.898 -0.084 1.00 90.94 103 LYS A O 1
ATOM 846 N N . ILE A 1 104 ? 13.340 -4.731 -0.773 1.00 93.19 104 ILE A N 1
ATOM 847 C CA . ILE A 1 104 ? 13.461 -3.278 -0.610 1.00 93.19 104 ILE A CA 1
ATOM 848 C C . ILE A 1 104 ? 12.539 -2.566 -1.605 1.00 93.19 104 ILE A C 1
ATOM 850 O O . ILE A 1 104 ? 11.827 -1.639 -1.220 1.00 93.19 104 ILE A O 1
ATOM 854 N N . HIS A 1 105 ? 12.459 -3.033 -2.857 1.00 94.00 105 HIS A N 1
ATOM 855 C CA . HIS A 1 105 ? 11.516 -2.470 -3.829 1.00 94.00 105 HIS A CA 1
ATOM 856 C C . HIS A 1 105 ? 10.062 -2.613 -3.369 1.00 94.00 105 HIS A C 1
ATOM 858 O O . HIS A 1 105 ? 9.324 -1.628 -3.371 1.00 94.00 105 HIS A O 1
ATOM 864 N N . GLY A 1 106 ? 9.661 -3.810 -2.922 1.00 94.25 106 GLY A N 1
ATOM 865 C CA . GLY A 1 106 ? 8.315 -4.051 -2.388 1.00 94.25 106 GLY A CA 1
ATOM 866 C C . GLY A 1 106 ? 7.992 -3.150 -1.192 1.00 94.25 106 GLY A C 1
ATOM 867 O O . GLY A 1 106 ? 6.908 -2.569 -1.114 1.00 94.25 106 GLY A O 1
ATOM 868 N N . PHE A 1 107 ? 8.964 -2.941 -0.302 1.00 94.88 107 PHE A N 1
ATOM 869 C CA . PHE A 1 107 ? 8.826 -2.038 0.837 1.00 94.88 107 PHE A CA 1
ATOM 870 C C . PHE A 1 107 ? 8.613 -0.578 0.411 1.00 94.88 107 PHE A C 1
ATOM 872 O O . PHE A 1 107 ? 7.692 0.073 0.899 1.00 94.88 107 PHE A O 1
ATOM 879 N N . PHE A 1 108 ? 9.417 -0.064 -0.525 1.00 95.50 108 PHE A N 1
ATOM 880 C CA . PHE A 1 108 ? 9.279 1.308 -1.032 1.00 95.50 108 PHE A CA 1
ATOM 881 C C . PHE A 1 108 ? 7.924 1.540 -1.702 1.00 95.50 108 PHE A C 1
ATOM 883 O O . PHE A 1 108 ? 7.270 2.548 -1.434 1.00 95.50 108 PHE A O 1
ATOM 890 N N . VAL A 1 109 ? 7.473 0.590 -2.526 1.00 96.75 109 VAL A N 1
ATOM 891 C CA . VAL A 1 109 ? 6.136 0.639 -3.135 1.00 96.75 109 VAL A CA 1
ATOM 892 C C . VAL A 1 109 ? 5.056 0.743 -2.059 1.00 96.75 109 VAL A C 1
ATOM 894 O O . VAL A 1 109 ? 4.175 1.596 -2.140 1.00 96.75 109 VAL A O 1
ATOM 897 N N . SER A 1 110 ? 5.169 -0.066 -1.012 1.00 97.06 110 SER A N 1
ATOM 898 C CA . SER A 1 110 ? 4.194 -0.122 0.084 1.00 97.06 110 SER A CA 1
ATOM 899 C C . SER A 1 110 ? 4.187 1.147 0.927 1.00 97.06 110 SER A C 1
ATOM 901 O O . SER A 1 110 ? 3.135 1.605 1.358 1.00 97.06 110 SER A O 1
ATOM 903 N N . LEU A 1 111 ? 5.349 1.772 1.102 1.00 97.12 111 LEU A N 1
ATOM 904 C CA . LEU A 1 111 ? 5.469 3.065 1.758 1.00 97.12 111 LEU A CA 1
ATOM 905 C C . LEU A 1 111 ? 4.788 4.188 0.962 1.00 97.12 111 LEU A C 1
ATOM 907 O O . LEU A 1 111 ? 4.071 4.996 1.546 1.00 97.12 111 LEU A O 1
ATOM 911 N N . MET A 1 112 ? 4.961 4.233 -0.363 1.00 97.75 112 MET A N 1
ATOM 912 C CA . MET A 1 112 ? 4.229 5.192 -1.201 1.00 97.75 112 MET A CA 1
ATOM 913 C C . MET A 1 112 ? 2.718 4.958 -1.121 1.00 97.75 112 MET A C 1
ATOM 915 O O . MET A 1 112 ? 1.950 5.915 -1.010 1.00 97.75 112 MET A O 1
ATOM 919 N N . CYS A 1 113 ? 2.295 3.693 -1.159 1.00 98.12 113 CYS A N 1
ATOM 920 C CA . CYS A 1 113 ? 0.893 3.325 -1.010 1.00 98.12 113 CYS A CA 1
ATOM 921 C C . CYS A 1 113 ? 0.342 3.800 0.337 1.00 98.12 113 CYS A C 1
ATOM 923 O O . CYS A 1 113 ? -0.674 4.481 0.350 1.00 98.12 113 CYS A O 1
ATOM 925 N N . LEU A 1 114 ? 1.051 3.560 1.442 1.00 98.12 114 LEU A N 1
ATOM 926 C CA . LEU A 1 114 ? 0.696 4.058 2.772 1.00 98.12 114 LEU A CA 1
ATOM 927 C C . LEU A 1 114 ? 0.510 5.582 2.773 1.00 98.12 114 LEU A C 1
ATOM 929 O O . LEU A 1 114 ? -0.516 6.071 3.249 1.00 98.12 114 LEU A O 1
ATOM 933 N N . PHE A 1 115 ? 1.457 6.335 2.197 1.00 98.25 115 PHE A N 1
ATOM 934 C CA . PHE A 1 115 ? 1.338 7.792 2.090 1.00 98.25 115 PHE A CA 1
ATOM 935 C C . PHE A 1 115 ? 0.086 8.194 1.306 1.00 98.25 115 PHE A C 1
ATOM 937 O O . PHE A 1 115 ? -0.673 9.054 1.754 1.00 98.25 115 PHE A O 1
ATOM 944 N N . SER A 1 116 ? -0.155 7.561 0.157 1.00 98.12 116 SER A N 1
ATOM 945 C CA . SER A 1 116 ? -1.318 7.843 -0.690 1.00 98.12 116 SER A CA 1
ATOM 946 C C . SER A 1 116 ? -2.634 7.524 0.024 1.00 98.12 116 SER A C 1
ATOM 948 O O . SER A 1 116 ? -3.523 8.373 0.078 1.00 98.12 116 SER A O 1
ATOM 950 N N . ILE A 1 117 ? -2.736 6.328 0.608 1.00 98.19 117 ILE A N 1
ATOM 951 C CA . ILE A 1 117 ? -3.922 5.808 1.293 1.00 98.19 117 ILE A CA 1
ATOM 952 C C . ILE A 1 117 ? -4.330 6.738 2.426 1.00 98.19 117 ILE A C 1
ATOM 954 O O . ILE A 1 117 ? -5.438 7.270 2.432 1.00 98.19 117 ILE A O 1
ATOM 958 N N . PHE A 1 118 ? -3.423 6.985 3.371 1.00 98.19 118 PHE A N 1
ATOM 959 C CA . PHE A 1 118 ? -3.776 7.746 4.562 1.00 98.19 118 PHE A CA 1
ATOM 960 C C . PHE A 1 118 ? -3.953 9.239 4.282 1.00 98.19 118 PHE A C 1
ATOM 962 O O . PHE A 1 118 ? -4.742 9.881 4.973 1.00 98.19 118 PHE A O 1
ATOM 969 N N . THR A 1 119 ? -3.302 9.788 3.250 1.00 97.69 119 THR A N 1
ATOM 970 C CA . THR A 1 119 ? -3.585 11.152 2.771 1.00 97.69 119 THR A CA 1
ATOM 971 C C . THR A 1 119 ? -5.007 11.254 2.217 1.00 97.69 119 THR A C 1
ATOM 973 O O . THR A 1 119 ? -5.748 12.157 2.601 1.00 97.69 119 THR A O 1
ATOM 976 N N . GLN A 1 120 ? -5.425 10.323 1.354 1.00 97.12 120 GLN A N 1
ATOM 977 C CA . GLN A 1 120 ? -6.779 10.337 0.790 1.00 97.12 120 GLN A CA 1
ATOM 978 C C . GLN A 1 120 ? -7.849 10.058 1.851 1.00 97.12 120 GLN A C 1
ATOM 980 O O . GLN A 1 120 ? -8.795 10.835 1.975 1.00 97.12 120 GLN A O 1
ATOM 985 N N . PHE A 1 121 ? -7.670 9.032 2.686 1.00 97.56 121 PHE A N 1
ATOM 986 C CA . PHE A 1 121 ? -8.609 8.730 3.767 1.00 97.56 121 PHE A CA 1
ATOM 987 C C . PHE A 1 121 ? -8.741 9.879 4.776 1.00 97.56 121 PHE A C 1
ATOM 989 O O . PHE A 1 121 ? -9.843 10.160 5.244 1.00 97.56 121 PHE A O 1
ATOM 996 N N . SER A 1 122 ? -7.655 10.601 5.064 1.00 96.69 122 SER A N 1
ATOM 997 C CA . SER A 1 122 ? -7.685 11.774 5.949 1.00 96.69 122 SER A CA 1
ATOM 998 C C . SER A 1 122 ? -8.399 12.984 5.337 1.00 96.69 122 SER A C 1
ATOM 1000 O O . SER A 1 122 ? -8.849 13.858 6.078 1.00 96.69 122 SER A O 1
ATOM 1002 N N . ASN A 1 123 ? -8.549 13.040 4.012 1.00 94.62 123 ASN A N 1
ATOM 1003 C CA . ASN A 1 123 ? -9.338 14.062 3.319 1.00 94.62 123 ASN A CA 1
ATOM 1004 C C . ASN A 1 123 ? -10.817 13.664 3.162 1.00 94.62 123 ASN A C 1
ATOM 1006 O O . ASN A 1 123 ? -11.653 14.520 2.871 1.00 94.62 123 ASN A O 1
ATOM 1010 N N . HIS A 1 124 ? -11.161 12.394 3.393 1.00 95.62 124 HIS A N 1
ATOM 1011 C CA . HIS A 1 124 ? -12.524 11.888 3.263 1.00 95.62 124 HIS A CA 1
ATOM 1012 C C . HIS A 1 124 ? -13.350 12.144 4.531 1.00 95.62 124 HIS A C 1
ATOM 1014 O O . HIS A 1 124 ? -12.990 11.684 5.612 1.00 95.62 124 HIS A O 1
ATOM 1020 N N . LYS A 1 125 ? -14.484 12.851 4.434 1.00 94.50 125 LYS A N 1
ATOM 1021 C CA . LYS A 1 125 ? -15.240 13.324 5.615 1.00 94.50 125 LYS A CA 1
ATOM 1022 C C . LYS A 1 125 ? -15.680 12.201 6.564 1.00 94.50 125 LYS A C 1
ATOM 1024 O O . LYS A 1 125 ? -15.527 12.370 7.772 1.00 94.50 125 LYS A O 1
ATOM 1029 N N . SER A 1 126 ? -16.196 11.092 6.030 1.00 93.31 126 SER A N 1
ATOM 1030 C CA . SER A 1 126 ? -16.702 9.948 6.811 1.00 93.31 126 SER A CA 1
ATOM 1031 C C . SER A 1 126 ? -15.587 9.090 7.423 1.00 93.31 126 SER A C 1
ATOM 1033 O O . SER A 1 126 ? -15.732 8.601 8.538 1.00 93.31 126 SER A O 1
ATOM 1035 N N . ILE A 1 127 ? -14.448 8.955 6.738 1.00 95.69 127 ILE A N 1
ATOM 1036 C CA . ILE A 1 127 ? -13.351 8.055 7.137 1.00 95.69 127 ILE A CA 1
ATOM 1037 C C . ILE A 1 127 ? -12.310 8.786 8.000 1.00 95.69 127 ILE A C 1
ATOM 1039 O O . ILE A 1 127 ? -11.692 8.193 8.886 1.00 95.69 127 ILE A O 1
ATOM 1043 N N . ARG A 1 128 ? -12.143 10.100 7.807 1.00 96.19 128 ARG A N 1
ATOM 1044 C CA . ARG A 1 128 ? -11.164 10.938 8.515 1.00 96.19 128 ARG A CA 1
ATOM 1045 C C . ARG A 1 128 ? -11.191 10.791 10.044 1.00 96.19 128 ARG A C 1
ATOM 1047 O O . ARG A 1 128 ? -10.102 10.718 10.612 1.00 96.19 128 ARG A O 1
ATOM 1054 N N . PRO A 1 129 ? -12.346 10.765 10.744 1.00 95.31 129 PRO A N 1
ATOM 1055 C CA . PRO A 1 129 ? -12.359 10.586 12.197 1.00 95.31 129 PRO A CA 1
ATOM 1056 C C . PRO A 1 129 ? -11.719 9.263 12.631 1.00 95.31 129 PRO A C 1
ATOM 1058 O O . PRO A 1 129 ? -10.890 9.262 13.539 1.00 95.31 129 PRO A O 1
ATOM 1061 N N . ILE A 1 130 ? -12.032 8.173 11.924 1.00 94.44 130 ILE A N 1
ATOM 1062 C CA . ILE A 1 130 ? -11.504 6.828 12.186 1.00 94.44 130 ILE A CA 1
ATOM 1063 C C . ILE A 1 130 ? -9.987 6.819 11.976 1.00 94.44 130 ILE A C 1
ATOM 1065 O O . ILE A 1 130 ? -9.238 6.368 12.836 1.00 94.44 130 ILE A O 1
ATOM 1069 N N . VAL A 1 131 ? -9.519 7.399 10.867 1.00 96.12 131 VAL A N 1
ATOM 1070 C CA . VAL A 1 131 ? -8.084 7.505 10.560 1.00 96.12 131 VAL A CA 1
ATOM 1071 C C . VAL A 1 131 ? -7.338 8.285 11.635 1.00 96.12 131 VAL A C 1
ATOM 1073 O O . VAL A 1 131 ? -6.282 7.848 12.090 1.00 96.12 131 VAL A O 1
ATOM 1076 N N . ARG A 1 132 ? -7.872 9.440 12.055 1.00 96.00 132 ARG A N 1
ATOM 1077 C CA . ARG A 1 132 ? -7.245 10.267 13.094 1.00 96.00 132 ARG A CA 1
ATOM 1078 C C . ARG A 1 132 ? -7.151 9.514 14.413 1.00 96.00 132 ARG A C 1
ATOM 1080 O O . ARG A 1 132 ? -6.099 9.577 15.048 1.00 96.00 132 ARG A O 1
ATOM 1087 N N . ASP A 1 133 ? -8.204 8.799 14.807 1.00 94.25 133 ASP A N 1
ATOM 1088 C CA . ASP A 1 133 ? -8.170 7.968 16.009 1.00 94.25 133 ASP A CA 1
ATOM 1089 C C . ASP A 1 133 ? -7.086 6.885 15.898 1.00 94.25 133 ASP A C 1
ATOM 1091 O O . ASP A 1 133 ? -6.153 6.893 16.706 1.00 94.25 133 ASP A O 1
ATOM 1095 N N . SER A 1 134 ? -7.108 6.059 14.843 1.00 94.81 134 SER A N 1
ATOM 1096 C CA . SER A 1 134 ? -6.108 5.003 14.613 1.00 94.81 134 SER A CA 1
ATOM 1097 C C . SER A 1 134 ? -4.677 5.538 14.645 1.00 94.81 134 SER A C 1
ATOM 1099 O O . SER A 1 134 ? -3.829 5.044 15.390 1.00 94.81 134 SER A O 1
ATOM 1101 N N . ILE A 1 135 ? -4.396 6.592 13.875 1.00 95.19 135 ILE A N 1
ATOM 1102 C CA . ILE A 1 135 ? -3.054 7.173 13.773 1.00 95.19 135 ILE A CA 1
ATOM 1103 C C . ILE A 1 135 ? -2.608 7.771 15.110 1.00 95.19 135 ILE A C 1
ATOM 1105 O O . ILE A 1 135 ? -1.438 7.640 15.476 1.00 95.19 135 ILE A O 1
ATOM 1109 N N . SER A 1 136 ? -3.513 8.377 15.887 1.00 94.62 136 SER A N 1
ATOM 1110 C CA . SER A 1 136 ? -3.167 8.929 17.203 1.00 94.62 136 SER A CA 1
ATOM 1111 C C . SER A 1 136 ? -2.585 7.868 18.143 1.00 94.62 136 SER A C 1
ATOM 1113 O O . SER A 1 136 ? -1.672 8.163 18.920 1.00 94.62 136 SER A O 1
ATOM 1115 N N . LYS A 1 137 ? -3.064 6.623 18.044 1.00 91.88 137 LYS A N 1
ATOM 1116 C CA . LYS A 1 137 ? -2.579 5.483 18.829 1.00 91.88 137 LYS A CA 1
ATOM 1117 C C . LYS A 1 137 ? -1.227 4.983 18.325 1.00 91.88 137 LYS A C 1
ATOM 1119 O O . LYS A 1 137 ? -0.360 4.678 19.142 1.00 91.88 137 LYS A O 1
ATOM 1124 N N . ILE A 1 138 ? -0.998 4.997 17.010 1.00 90.94 138 ILE A N 1
ATOM 1125 C CA . ILE A 1 138 ? 0.309 4.683 16.408 1.00 90.94 138 ILE A CA 1
ATOM 1126 C C . ILE A 1 138 ? 1.379 5.692 16.845 1.00 90.94 138 ILE A C 1
ATOM 1128 O O . ILE A 1 138 ? 2.451 5.298 17.304 1.00 90.94 138 ILE A O 1
ATOM 1132 N N . VAL A 1 139 ? 1.081 6.993 16.784 1.00 91.25 139 VAL A N 1
ATOM 1133 C CA . VAL A 1 139 ? 2.029 8.071 17.127 1.00 91.25 139 VAL A CA 1
ATOM 1134 C C . VAL A 1 139 ? 2.465 8.023 18.599 1.00 91.25 139 VAL A C 1
ATOM 1136 O O . VAL A 1 139 ? 3.583 8.426 18.934 1.00 91.25 139 VAL A O 1
ATOM 1139 N N . LYS A 1 140 ? 1.634 7.481 19.503 1.00 88.50 140 LYS A N 1
ATOM 1140 C CA . LYS A 1 140 ? 2.018 7.256 20.911 1.00 88.50 140 LYS A CA 1
ATOM 1141 C C . LYS A 1 140 ? 3.178 6.260 21.052 1.00 88.50 140 LYS A C 1
ATOM 1143 O O . LYS A 1 140 ? 3.931 6.336 22.020 1.00 88.50 140 LYS A O 1
ATOM 1148 N N . GLN A 1 141 ? 3.403 5.389 20.068 1.00 82.38 141 GLN A N 1
ATOM 1149 C CA . GLN A 1 141 ? 4.466 4.379 20.062 1.00 82.38 141 GLN A CA 1
ATOM 1150 C C . GLN A 1 141 ? 5.817 4.943 19.568 1.00 82.38 141 GLN A C 1
ATOM 1152 O O . GLN A 1 141 ? 6.517 4.313 18.774 1.00 82.38 141 GLN A O 1
ATOM 1157 N N . LYS A 1 142 ? 6.220 6.131 20.052 1.00 72.44 142 LYS A N 1
ATOM 1158 C CA . LYS A 1 142 ? 7.394 6.900 19.571 1.00 72.44 142 LYS A CA 1
ATOM 1159 C C . LYS A 1 142 ? 8.684 6.087 19.422 1.00 72.44 142 LYS A C 1
ATOM 1161 O O . LYS A 1 142 ? 9.451 6.316 18.490 1.00 72.44 142 LYS A O 1
ATOM 1166 N N . LYS A 1 143 ? 8.902 5.104 20.304 1.00 71.38 143 LYS A N 1
ATOM 1167 C CA . LYS A 1 143 ? 10.093 4.238 20.300 1.00 71.38 143 LYS A CA 1
ATOM 1168 C C . LYS A 1 143 ? 10.268 3.419 19.010 1.00 71.38 143 LYS A C 1
ATOM 1170 O O . LYS A 1 143 ? 11.341 2.874 18.780 1.00 71.38 143 LYS A O 1
ATOM 1175 N N . ALA A 1 144 ? 9.252 3.305 18.157 1.00 69.88 144 ALA A N 1
ATOM 1176 C CA . ALA A 1 144 ? 9.374 2.558 16.910 1.00 69.88 144 ALA A CA 1
ATOM 1177 C C . ALA A 1 144 ? 10.041 3.340 15.757 1.00 69.88 144 ALA A C 1
ATOM 1179 O O . ALA A 1 144 ? 10.429 2.733 14.761 1.00 69.88 144 ALA A O 1
ATOM 1180 N N . PHE A 1 145 ? 10.224 4.658 15.886 1.00 81.00 145 PHE A N 1
ATOM 1181 C CA . PHE A 1 145 ? 10.498 5.555 14.754 1.00 81.00 145 PHE A CA 1
ATOM 1182 C C . PHE A 1 145 ? 11.872 6.253 14.819 1.00 81.00 145 PHE A C 1
ATOM 1184 O O . PHE A 1 145 ? 12.011 7.414 14.448 1.00 81.00 145 PHE A O 1
ATOM 1191 N N . TYR A 1 146 ? 12.911 5.561 15.299 1.00 83.12 146 TYR A N 1
ATOM 1192 C CA . TYR A 1 146 ? 14.240 6.169 15.489 1.00 83.12 146 TYR A CA 1
ATOM 1193 C C . TYR A 1 146 ? 15.057 6.374 14.205 1.00 83.12 146 TYR A C 1
ATOM 1195 O O . TYR A 1 146 ? 15.864 7.308 14.153 1.00 83.12 146 TYR A O 1
ATOM 1203 N N . SER A 1 147 ? 14.878 5.518 13.192 1.00 88.44 147 SER A N 1
ATOM 1204 C CA . SER A 1 147 ? 15.626 5.597 11.929 1.00 88.44 147 SER A CA 1
ATOM 1205 C C . SER A 1 147 ? 15.222 6.840 11.118 1.00 88.44 147 SER A C 1
ATOM 1207 O O . SER A 1 147 ? 14.115 7.340 11.314 1.00 88.44 147 SER A O 1
ATOM 1209 N N . PRO A 1 148 ? 16.055 7.339 10.179 1.00 88.81 148 PRO A N 1
ATOM 1210 C CA . PRO A 1 148 ? 15.686 8.465 9.312 1.00 88.81 148 PRO A CA 1
ATOM 1211 C C . PRO A 1 148 ? 14.330 8.266 8.628 1.00 88.81 148 PRO A C 1
ATOM 1213 O O . PRO A 1 148 ? 13.464 9.133 8.676 1.00 88.81 148 PRO A O 1
ATOM 1216 N N . LEU A 1 149 ? 14.101 7.060 8.102 1.00 91.38 149 LEU A N 1
ATOM 1217 C CA . LEU A 1 149 ? 12.829 6.685 7.497 1.00 91.38 149 LEU A CA 1
ATOM 1218 C C . LEU A 1 149 ? 11.681 6.648 8.517 1.00 91.38 149 LEU A C 1
ATOM 1220 O O . LEU A 1 149 ? 10.562 7.056 8.217 1.00 91.38 149 LEU A O 1
ATOM 1224 N N . GLY A 1 150 ? 11.961 6.187 9.737 1.00 92.19 150 GLY A N 1
ATOM 1225 C CA . GLY A 1 150 ? 10.981 6.170 10.815 1.00 92.19 150 GLY A CA 1
ATOM 1226 C C . GLY A 1 150 ? 10.553 7.571 11.221 1.00 92.19 150 GLY A C 1
ATOM 1227 O O . GLY A 1 150 ? 9.364 7.804 11.405 1.00 92.19 150 GLY A O 1
ATOM 1228 N N . ARG A 1 151 ? 11.490 8.521 11.282 1.00 91.38 151 ARG A N 1
ATOM 1229 C CA . ARG A 1 151 ? 11.186 9.927 11.570 1.00 91.38 151 ARG A CA 1
ATOM 1230 C C . ARG A 1 151 ? 10.289 10.535 10.496 1.00 91.38 151 ARG A C 1
ATOM 1232 O O . ARG A 1 151 ? 9.296 11.157 10.849 1.00 91.38 151 ARG A O 1
ATOM 1239 N N . ILE A 1 152 ? 10.570 10.274 9.217 1.00 93.69 152 ILE A N 1
ATOM 1240 C CA . ILE A 1 152 ? 9.719 10.714 8.098 1.00 93.69 152 ILE A CA 1
ATOM 1241 C C . ILE A 1 152 ? 8.304 10.134 8.226 1.00 93.69 152 ILE A C 1
ATOM 1243 O O . ILE A 1 152 ? 7.322 10.860 8.089 1.00 93.69 152 ILE A O 1
ATOM 1247 N N . LEU A 1 153 ? 8.178 8.834 8.522 1.00 95.19 153 LEU A N 1
ATOM 1248 C CA . LEU A 1 153 ? 6.871 8.195 8.695 1.00 95.19 153 LEU A CA 1
ATOM 1249 C C . LEU A 1 153 ? 6.114 8.740 9.918 1.00 95.19 153 LEU A C 1
ATOM 1251 O O . LEU A 1 153 ? 4.901 8.932 9.859 1.00 95.19 153 LEU A O 1
ATOM 1255 N N . MET A 1 154 ? 6.821 9.013 11.015 1.00 94.88 154 MET A N 1
ATOM 1256 C CA . MET A 1 154 ? 6.224 9.622 12.199 1.00 94.88 154 MET A CA 1
AT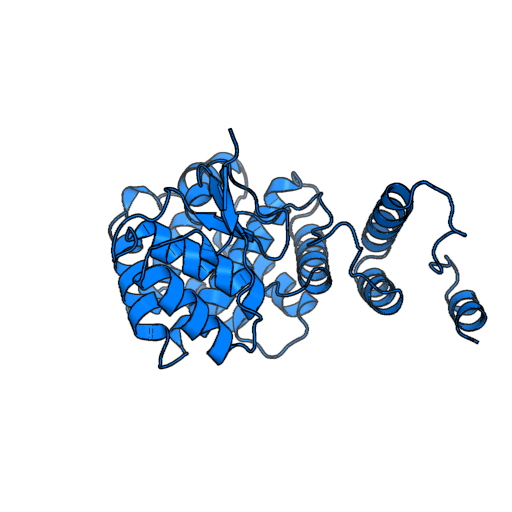OM 1257 C C . MET A 1 154 ? 5.733 11.039 11.907 1.00 94.88 154 MET A C 1
ATOM 1259 O O . MET A 1 154 ? 4.588 11.353 12.220 1.00 94.88 154 MET A O 1
ATOM 1263 N N . GLU A 1 155 ? 6.556 11.876 11.271 1.00 95.62 155 GLU A N 1
ATOM 1264 C CA . GLU A 1 155 ? 6.141 13.217 10.857 1.00 95.62 155 GLU A CA 1
ATOM 1265 C C . GLU A 1 155 ? 4.935 13.152 9.924 1.00 95.62 155 GLU A C 1
ATOM 1267 O O . GLU A 1 155 ? 3.993 13.918 10.092 1.00 95.62 155 GLU A O 1
ATOM 1272 N N . PHE A 1 156 ? 4.914 12.215 8.975 1.00 97.31 156 PHE A N 1
ATOM 1273 C CA . PHE A 1 156 ? 3.760 12.014 8.104 1.00 97.31 156 PHE A CA 1
ATOM 1274 C C . P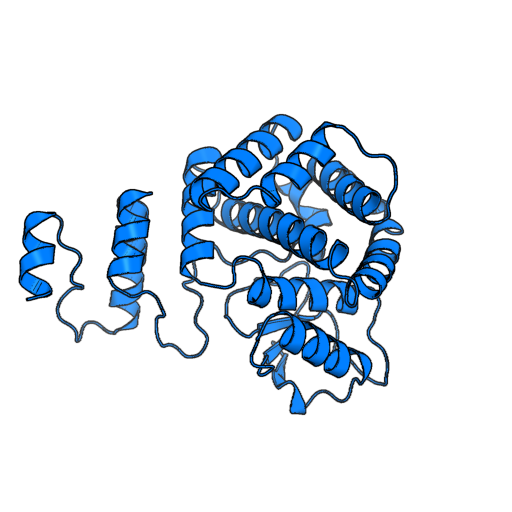HE A 1 156 ? 2.477 11.791 8.916 1.00 97.31 156 PHE A C 1
ATOM 1276 O O . PHE A 1 156 ? 1.490 12.501 8.716 1.00 97.31 156 PHE A O 1
ATOM 1283 N N . TYR A 1 157 ? 2.507 10.882 9.891 1.00 96.94 157 TYR A N 1
ATOM 1284 C CA . TYR A 1 157 ? 1.379 10.647 10.791 1.00 96.94 157 TYR A CA 1
ATOM 1285 C C . TYR A 1 157 ? 1.004 11.867 11.633 1.00 96.94 157 TYR A C 1
ATOM 1287 O O . TYR A 1 157 ? -0.179 12.178 11.771 1.00 96.94 157 TYR A O 1
ATOM 1295 N N . GLU A 1 158 ? 1.981 12.591 12.172 1.00 96.12 158 GLU A N 1
ATOM 1296 C CA . GLU A 1 158 ? 1.732 13.829 12.910 1.00 96.12 158 GLU A CA 1
ATOM 1297 C C . GLU A 1 158 ? 1.070 14.901 12.031 1.00 96.12 158 GLU A C 1
ATOM 1299 O O . GLU A 1 158 ? 0.142 15.580 12.483 1.00 96.12 158 GLU A O 1
ATOM 1304 N N . GLY A 1 159 ? 1.462 14.985 10.759 1.00 96.75 159 GLY A N 1
ATOM 1305 C CA . GLY A 1 159 ? 0.852 15.857 9.760 1.00 96.75 159 GLY A CA 1
ATOM 1306 C C . GLY A 1 159 ? -0.619 15.531 9.513 1.00 96.75 159 GLY A C 1
ATOM 1307 O O . GLY A 1 159 ? -1.450 16.437 9.490 1.00 96.75 159 GLY A O 1
ATOM 1308 N N . LEU A 1 160 ? -0.978 14.245 9.425 1.00 96.50 160 LEU A N 1
ATOM 1309 C CA . LEU A 1 160 ? -2.378 13.813 9.286 1.00 96.50 160 LEU A CA 1
ATOM 1310 C C . LEU A 1 160 ? -3.237 14.153 10.517 1.00 96.50 160 LEU A C 1
ATOM 1312 O O . LEU A 1 160 ? -4.446 14.380 10.410 1.00 96.50 160 LEU A O 1
ATOM 1316 N N . LEU A 1 161 ? -2.615 14.263 11.693 1.00 96.19 161 LEU A N 1
ATOM 1317 C CA . LEU A 1 161 ? -3.267 14.742 12.914 1.00 96.19 161 LEU A CA 1
ATOM 1318 C C . LEU A 1 161 ? -3.369 16.278 12.984 1.00 96.19 161 LEU A C 1
ATOM 1320 O O . LEU A 1 161 ? -4.013 16.801 13.897 1.00 96.19 161 LEU A O 1
ATOM 1324 N N . GLY A 1 162 ? -2.815 17.003 12.009 1.00 94.19 162 GLY A N 1
ATOM 1325 C CA . GLY A 1 162 ? -2.817 18.466 11.944 1.00 94.19 162 GLY A CA 1
ATOM 1326 C C . GLY A 1 162 ? -1.684 19.130 12.728 1.00 94.19 162 GLY A C 1
ATOM 1327 O O . GLY A 1 162 ? -1.780 20.313 13.044 1.00 94.19 162 GLY A O 1
ATOM 1328 N N . ARG A 1 163 ? -0.626 18.388 13.080 1.00 94.94 163 ARG A N 1
ATOM 1329 C CA . ARG A 1 163 ? 0.565 18.956 13.728 1.00 94.94 163 ARG A CA 1
ATOM 1330 C C . ARG A 1 163 ? 1.494 19.594 12.692 1.00 94.94 163 ARG A C 1
ATOM 1332 O O . ARG A 1 163 ? 1.443 19.274 11.505 1.00 94.94 163 ARG A O 1
ATOM 1339 N N . GLN A 1 164 ? 2.355 20.499 13.155 1.00 94.38 164 GLN A N 1
ATOM 1340 C CA . GLN A 1 164 ? 3.423 21.073 12.336 1.00 94.38 164 GLN A CA 1
ATOM 1341 C C . GLN A 1 164 ? 4.413 19.977 11.927 1.00 94.38 164 GLN A C 1
ATOM 1343 O O . GLN A 1 164 ? 4.838 19.183 12.760 1.00 94.38 164 GLN A O 1
ATOM 1348 N N . ILE A 1 165 ? 4.781 19.963 10.649 1.00 95.50 165 ILE A N 1
ATOM 1349 C CA . ILE A 1 165 ? 5.710 18.996 10.052 1.00 95.50 165 ILE A CA 1
ATOM 1350 C C . ILE A 1 165 ? 6.710 19.722 9.158 1.00 95.50 165 ILE A C 1
ATOM 1352 O O . ILE A 1 165 ? 6.441 20.839 8.694 1.00 95.50 165 ILE A O 1
ATOM 1356 N N . SER A 1 166 ? 7.850 19.085 8.895 1.00 94.06 166 SER A N 1
ATOM 1357 C CA . SER A 1 166 ? 8.883 19.658 8.034 1.00 94.06 166 SER A CA 1
ATOM 1358 C C . SER A 1 166 ? 8.384 19.875 6.598 1.00 94.06 166 SER A C 1
ATOM 1360 O O . SER A 1 166 ? 7.482 19.186 6.111 1.00 94.06 166 SER A O 1
ATOM 1362 N N . GLU A 1 167 ? 8.994 20.824 5.879 1.00 93.44 167 GLU A N 1
ATOM 1363 C CA . GLU A 1 167 ? 8.678 21.048 4.458 1.00 93.44 167 GLU A CA 1
ATOM 1364 C C . GLU A 1 167 ? 8.964 19.801 3.608 1.00 93.44 167 GLU A C 1
ATOM 1366 O O . GLU A 1 167 ? 8.260 19.529 2.639 1.00 93.44 167 GLU A O 1
ATOM 1371 N N . ARG A 1 168 ? 9.946 19.001 4.026 1.00 90.12 168 ARG A N 1
ATOM 1372 C CA . ARG A 1 168 ? 10.330 17.729 3.405 1.00 90.12 168 ARG A CA 1
ATOM 1373 C C . ARG A 1 168 ? 9.164 16.737 3.428 1.00 90.12 168 ARG A C 1
ATOM 1375 O O . ARG A 1 168 ? 8.711 16.272 2.384 1.00 90.12 168 ARG A O 1
ATOM 1382 N N . THR A 1 169 ? 8.572 16.510 4.600 1.00 93.56 169 THR A N 1
ATOM 1383 C CA . THR A 1 169 ? 7.385 15.650 4.742 1.00 93.56 169 THR A CA 1
ATOM 1384 C C . THR A 1 169 ? 6.176 16.221 3.989 1.00 93.56 169 THR A C 1
ATOM 1386 O O . THR A 1 169 ? 5.451 15.476 3.325 1.00 93.56 169 THR A O 1
ATOM 1389 N N . LYS A 1 170 ? 5.977 17.551 3.999 1.00 95.19 170 LYS A N 1
ATOM 1390 C CA . LYS A 1 170 ? 4.907 18.204 3.215 1.00 95.19 170 LYS A CA 1
ATOM 1391 C C . LYS A 1 170 ? 5.045 17.933 1.717 1.00 95.19 170 LYS A C 1
ATOM 1393 O O . LYS A 1 170 ? 4.036 17.700 1.052 1.00 95.19 170 LYS A O 1
ATOM 1398 N N . ARG A 1 171 ? 6.267 17.936 1.173 1.00 95.75 171 ARG A N 1
ATOM 1399 C CA . ARG A 1 171 ? 6.520 17.617 -0.241 1.00 95.75 171 ARG A CA 1
ATOM 1400 C C . ARG A 1 171 ? 6.113 16.191 -0.583 1.00 95.75 171 ARG A C 1
ATOM 1402 O O . ARG A 1 171 ? 5.387 16.012 -1.556 1.00 95.75 171 ARG A O 1
ATOM 1409 N N . LEU A 1 172 ? 6.478 15.203 0.236 1.00 96.81 172 LEU A N 1
ATOM 1410 C CA . LEU A 1 172 ? 6.067 13.806 0.032 1.00 96.81 172 LEU A CA 1
ATOM 1411 C C . LEU A 1 172 ? 4.534 13.652 -0.008 1.00 96.81 172 LEU A C 1
ATOM 1413 O O . LEU A 1 172 ? 4.005 12.988 -0.901 1.00 96.81 172 LEU A O 1
ATOM 1417 N N . ILE A 1 173 ? 3.814 14.332 0.892 1.00 96.50 173 ILE A N 1
ATOM 1418 C CA . ILE A 1 173 ? 2.337 14.356 0.919 1.00 96.50 173 ILE A CA 1
ATOM 1419 C C . ILE A 1 173 ? 1.761 15.017 -0.347 1.00 96.50 173 ILE A C 1
ATOM 1421 O O . ILE A 1 173 ? 0.802 14.518 -0.948 1.00 96.50 173 ILE A O 1
ATOM 1425 N N . ARG A 1 174 ? 2.350 16.134 -0.792 1.00 96.56 174 ARG A N 1
ATOM 1426 C CA . ARG A 1 174 ? 1.943 16.804 -2.038 1.00 96.56 174 ARG A CA 1
ATOM 1427 C C . ARG A 1 174 ? 2.157 15.897 -3.248 1.00 96.56 174 ARG A C 1
ATOM 1429 O O . ARG A 1 174 ? 1.257 15.798 -4.075 1.00 96.56 174 ARG A O 1
ATOM 1436 N N . ILE A 1 175 ? 3.297 15.203 -3.327 1.00 97.62 175 ILE A N 1
ATOM 1437 C CA . ILE A 1 175 ? 3.644 14.314 -4.445 1.00 97.62 175 ILE A CA 1
ATOM 1438 C C . ILE A 1 175 ? 2.588 13.221 -4.632 1.00 97.62 175 ILE A C 1
ATOM 1440 O O . ILE A 1 175 ? 2.104 13.028 -5.750 1.00 97.62 175 ILE A O 1
ATOM 1444 N N . VAL A 1 176 ? 2.182 12.527 -3.560 1.00 96.50 176 VAL A N 1
ATOM 1445 C CA . VAL A 1 176 ? 1.185 11.444 -3.683 1.00 96.50 176 VAL A CA 1
ATOM 1446 C C . VAL A 1 176 ? -0.184 11.951 -4.156 1.00 96.50 176 VAL A C 1
ATOM 1448 O O . VAL A 1 176 ? -0.913 11.230 -4.842 1.00 96.50 176 VAL A O 1
ATOM 1451 N N . SER A 1 177 ? -0.476 13.229 -3.906 1.00 94.81 177 SER A N 1
ATOM 1452 C CA . SER A 1 177 ? -1.717 13.907 -4.295 1.00 94.81 177 SER A CA 1
ATOM 1453 C C . SER A 1 177 ? -1.701 14.491 -5.719 1.00 94.81 177 SER A C 1
ATOM 1455 O O . SER A 1 177 ? -2.733 14.963 -6.194 1.00 94.81 177 SER A O 1
ATOM 1457 N N . LEU A 1 178 ? -0.565 14.465 -6.430 1.00 95.25 178 LEU A N 1
ATOM 1458 C CA . LEU A 1 178 ? -0.463 15.019 -7.786 1.00 95.25 178 LEU A CA 1
ATOM 1459 C C . LEU A 1 178 ? -1.355 14.268 -8.787 1.00 95.25 178 LEU A C 1
ATOM 1461 O O . LEU A 1 178 ? -1.457 13.041 -8.760 1.00 95.25 178 LEU A O 1
ATOM 1465 N N . ARG A 1 179 ? -1.942 14.991 -9.743 1.00 94.88 179 ARG A N 1
ATOM 1466 C CA . ARG A 1 179 ? -2.711 14.418 -10.862 1.00 94.88 179 ARG A CA 1
ATOM 1467 C C . ARG A 1 179 ? -1.814 14.201 -12.084 1.00 94.88 179 ARG A C 1
ATOM 1469 O O . ARG A 1 179 ? -1.977 14.850 -13.108 1.00 94.88 179 ARG A O 1
ATOM 1476 N N . ILE A 1 180 ? -0.825 13.324 -11.935 1.00 95.31 180 ILE A N 1
ATOM 1477 C CA . ILE A 1 180 ? 0.131 12.945 -12.989 1.00 95.31 180 ILE A CA 1
ATOM 1478 C C . ILE A 1 180 ? 0.175 11.417 -13.140 1.00 95.31 180 ILE A C 1
ATOM 1480 O O . ILE A 1 180 ? -0.232 10.718 -12.203 1.00 95.31 180 ILE A O 1
ATOM 1484 N N . PRO A 1 181 ? 0.700 10.881 -14.261 1.00 95.81 181 PRO A N 1
ATOM 1485 C CA . PRO A 1 181 ? 0.834 9.440 -14.457 1.00 95.81 181 PRO A CA 1
ATOM 1486 C C . PRO A 1 181 ? 1.555 8.747 -13.294 1.00 95.81 181 PRO A C 1
ATOM 1488 O O . PRO A 1 181 ? 2.556 9.254 -12.776 1.00 95.81 181 PRO A O 1
ATOM 1491 N N . LEU A 1 182 ? 1.068 7.564 -12.904 1.00 96.56 182 LEU A N 1
ATOM 1492 C CA . LEU A 1 182 ? 1.534 6.847 -11.711 1.00 96.56 182 LEU A CA 1
ATOM 1493 C C . LEU A 1 182 ? 3.044 6.584 -11.729 1.00 96.56 182 LEU A C 1
ATOM 1495 O O . LEU A 1 182 ? 3.709 6.789 -10.717 1.00 96.56 182 LEU A O 1
ATOM 1499 N N . TYR A 1 183 ? 3.604 6.204 -12.881 1.00 97.00 183 TYR A N 1
ATOM 1500 C CA . TYR A 1 183 ? 5.046 5.990 -13.027 1.00 97.00 183 TYR A CA 1
ATOM 1501 C C . TYR A 1 183 ? 5.863 7.245 -12.681 1.00 97.00 183 TYR A C 1
ATOM 1503 O O . TYR A 1 183 ? 6.836 7.177 -11.927 1.00 97.00 183 TYR A O 1
ATOM 1511 N N . ALA A 1 184 ? 5.446 8.409 -13.192 1.00 96.44 184 ALA A N 1
ATOM 1512 C CA . ALA A 1 184 ? 6.104 9.683 -12.917 1.00 96.44 184 ALA A CA 1
ATOM 1513 C C . ALA A 1 184 ? 5.968 10.064 -11.437 1.00 96.44 184 ALA A C 1
ATOM 1515 O O . ALA A 1 184 ? 6.965 10.400 -10.796 1.00 96.44 184 ALA A O 1
ATOM 1516 N N . LYS A 1 185 ? 4.759 9.923 -10.877 1.00 97.44 185 LYS A N 1
ATOM 1517 C CA . LYS A 1 185 ? 4.482 10.152 -9.452 1.00 97.44 185 LYS A CA 1
ATOM 1518 C C . LYS A 1 185 ? 5.378 9.300 -8.554 1.00 97.44 185 LYS A C 1
ATOM 1520 O O . LYS A 1 185 ? 6.025 9.834 -7.657 1.00 97.44 185 LYS A O 1
ATOM 1525 N N . ALA A 1 186 ? 5.458 7.999 -8.828 1.00 98.06 186 ALA A N 1
ATOM 1526 C CA . ALA A 1 186 ? 6.263 7.058 -8.060 1.00 98.06 186 ALA A CA 1
ATOM 1527 C C . ALA A 1 186 ? 7.757 7.384 -8.143 1.00 98.06 186 ALA A C 1
ATOM 1529 O O . ALA A 1 186 ? 8.440 7.416 -7.123 1.00 98.06 186 ALA A O 1
ATOM 1530 N N . LYS A 1 187 ? 8.267 7.723 -9.333 1.00 97.75 187 LYS A N 1
ATOM 1531 C CA . LYS A 1 187 ? 9.665 8.150 -9.490 1.00 97.75 187 LYS A CA 1
ATOM 1532 C C . LYS A 1 187 ? 9.993 9.399 -8.683 1.00 97.75 187 LYS A C 1
ATOM 1534 O O . LYS A 1 187 ? 11.045 9.431 -8.056 1.00 97.75 187 LYS A O 1
ATOM 1539 N N . ILE A 1 188 ? 9.130 10.415 -8.719 1.00 97.62 188 ILE A N 1
ATOM 1540 C CA . ILE A 1 188 ? 9.335 11.652 -7.954 1.00 97.62 188 ILE A CA 1
ATOM 1541 C C . ILE A 1 188 ? 9.317 11.337 -6.456 1.00 97.62 188 ILE A C 1
ATOM 1543 O O . ILE A 1 188 ? 10.233 11.739 -5.747 1.00 97.62 188 ILE A O 1
ATOM 1547 N N . PHE A 1 189 ? 8.340 10.551 -5.997 1.00 97.94 189 PHE A N 1
ATOM 1548 C CA . PHE A 1 189 ? 8.228 10.158 -4.594 1.00 97.94 189 PHE A CA 1
ATOM 1549 C C . PHE A 1 189 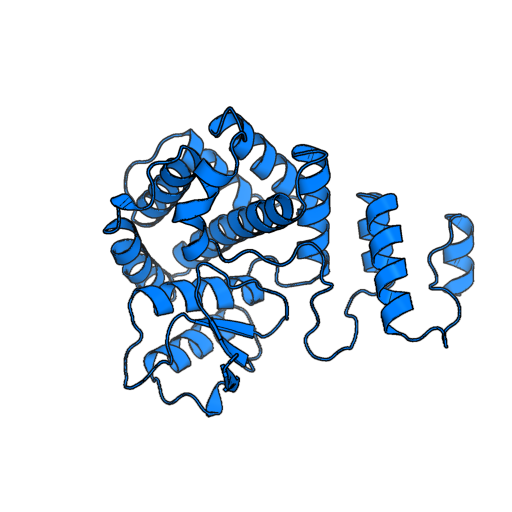? 9.468 9.402 -4.101 1.00 97.94 189 PHE A C 1
ATOM 1551 O O . PHE A 1 189 ? 10.045 9.771 -3.084 1.00 97.94 189 PHE A O 1
ATOM 1558 N N . PHE A 1 190 ? 9.919 8.374 -4.829 1.00 96.81 190 PHE A N 1
ATOM 1559 C CA . PHE A 1 190 ? 11.087 7.588 -4.422 1.00 96.81 190 PHE A CA 1
ATOM 1560 C C . PHE A 1 190 ? 12.379 8.403 -4.457 1.00 96.81 190 PHE A C 1
ATOM 1562 O O . PHE A 1 190 ? 13.216 8.230 -3.578 1.00 96.81 190 PHE A O 1
ATOM 1569 N N . LYS A 1 191 ? 12.541 9.303 -5.436 1.00 95.56 191 LYS A N 1
ATOM 1570 C CA . LYS A 1 191 ? 13.694 10.212 -5.479 1.00 95.56 191 LYS A CA 1
ATOM 1571 C C . LYS A 1 191 ? 13.723 11.139 -4.268 1.00 95.56 191 LYS A C 1
ATOM 1573 O O . LYS A 1 191 ? 14.755 11.200 -3.608 1.00 95.56 191 LYS A O 1
ATOM 1578 N N . GLU A 1 192 ? 12.602 11.798 -3.971 1.00 95.25 192 GLU A N 1
ATOM 1579 C CA . GLU A 1 192 ? 12.485 12.702 -2.820 1.00 95.25 192 GLU A CA 1
ATOM 1580 C C . GLU A 1 192 ? 12.768 11.943 -1.516 1.00 95.25 192 GLU A C 1
ATOM 1582 O O . GLU A 1 192 ? 13.580 12.362 -0.698 1.00 95.25 192 GLU A O 1
ATOM 1587 N N . LEU A 1 193 ? 12.175 10.759 -1.350 1.00 93.50 193 LEU A N 1
ATOM 1588 C CA . LEU A 1 193 ? 12.386 9.944 -0.160 1.00 93.50 193 LEU A CA 1
ATOM 1589 C C . LEU A 1 193 ? 13.861 9.549 0.027 1.00 93.50 193 LEU A C 1
ATOM 1591 O O . LEU A 1 193 ? 14.376 9.617 1.141 1.00 93.50 193 LEU A O 1
ATOM 1595 N N . LEU A 1 194 ? 14.553 9.148 -1.044 1.00 91.00 194 LEU A N 1
ATOM 1596 C CA . LEU A 1 194 ? 15.972 8.796 -0.965 1.00 91.00 194 LEU A CA 1
ATOM 1597 C C . LEU A 1 194 ? 16.849 9.994 -0.611 1.00 91.00 194 LEU A C 1
ATOM 1599 O O . LEU A 1 194 ? 17.749 9.842 0.216 1.00 91.00 194 LEU A O 1
ATOM 1603 N N . SER A 1 195 ? 16.581 11.172 -1.186 1.00 87.25 195 SER A N 1
ATOM 1604 C CA . SER A 1 195 ? 17.321 12.383 -0.814 1.00 87.25 195 SER A CA 1
ATOM 1605 C C . SER A 1 195 ? 17.160 12.725 0.665 1.00 87.25 195 SER A C 1
ATOM 1607 O O . SER A 1 195 ? 18.112 13.192 1.284 1.00 87.25 195 SER A O 1
ATOM 1609 N N . GLU A 1 196 ? 16.002 12.422 1.256 1.00 80.56 196 GLU A N 1
ATOM 1610 C CA . GLU A 1 196 ? 15.760 12.634 2.685 1.00 80.56 196 GLU A CA 1
ATOM 1611 C C . GLU A 1 196 ? 16.431 11.587 3.583 1.00 80.56 196 GLU A C 1
ATOM 1613 O O . GLU A 1 196 ? 16.842 11.894 4.703 1.00 80.56 196 GLU A O 1
ATOM 1618 N N . MET A 1 197 ? 16.566 10.346 3.110 1.00 81.19 197 MET A N 1
ATOM 1619 C CA . MET A 1 197 ? 17.214 9.271 3.867 1.00 81.19 197 MET A CA 1
ATOM 1620 C C . MET A 1 197 ? 18.747 9.361 3.857 1.00 81.19 197 MET A C 1
ATOM 1622 O O . MET A 1 197 ? 19.387 8.877 4.793 1.00 81.19 197 MET A O 1
ATOM 1626 N N . GLY A 1 198 ? 19.340 9.951 2.814 1.00 75.88 198 GLY A N 1
ATOM 1627 C CA . GLY A 1 198 ? 20.788 10.067 2.622 1.00 75.88 198 GLY A CA 1
ATOM 1628 C C . GLY A 1 198 ? 21.449 8.749 2.203 1.00 75.88 198 GLY A C 1
ATOM 1629 O O . GLY A 1 198 ? 21.903 8.619 1.070 1.00 75.88 198 GLY A O 1
ATOM 1630 N N . SER A 1 199 ? 21.483 7.760 3.101 1.00 79.12 199 SER A N 1
ATOM 1631 C CA . SER A 1 199 ? 22.004 6.410 2.836 1.00 79.12 199 SER A CA 1
ATOM 1632 C C . SER A 1 199 ? 20.925 5.358 3.076 1.00 79.12 199 SER A C 1
ATOM 1634 O O . SER A 1 199 ? 20.180 5.433 4.050 1.00 79.12 199 SER A O 1
ATOM 1636 N N . LEU A 1 200 ? 20.875 4.347 2.203 1.00 81.56 200 LEU A N 1
ATOM 1637 C CA . LEU A 1 200 ? 20.074 3.136 2.415 1.00 81.56 200 LEU A CA 1
ATOM 1638 C C . LEU A 1 200 ? 20.801 2.081 3.250 1.00 81.56 200 LEU A C 1
ATOM 1640 O O . LEU A 1 200 ? 20.179 1.105 3.663 1.00 81.56 200 LEU A O 1
ATOM 1644 N N . SER A 1 201 ? 22.112 2.231 3.451 1.00 81.25 201 SER A N 1
ATOM 1645 C CA . SER A 1 201 ? 22.941 1.227 4.108 1.00 81.25 201 SER A CA 1
ATOM 1646 C C . SER A 1 201 ? 23.205 1.586 5.574 1.00 81.25 201 SER A C 1
ATOM 1648 O O . SER A 1 201 ? 23.659 2.706 5.834 1.00 81.25 201 SER A O 1
ATOM 1650 N N . PRO A 1 202 ? 22.993 0.648 6.521 1.00 86.75 202 PRO A N 1
ATOM 1651 C CA . PRO A 1 202 ? 22.431 -0.693 6.322 1.00 86.75 202 PRO A CA 1
ATOM 1652 C C . PRO A 1 202 ? 20.890 -0.678 6.288 1.00 86.75 202 PRO A C 1
ATOM 1654 O O . PRO A 1 202 ? 20.246 -0.158 7.198 1.00 86.75 202 PRO A O 1
ATOM 1657 N N . TRP A 1 203 ? 20.274 -1.335 5.296 1.00 88.88 203 TRP A N 1
ATOM 1658 C CA . TRP A 1 203 ? 18.808 -1.338 5.116 1.00 88.88 203 TRP A CA 1
ATOM 1659 C C . TRP A 1 203 ? 18.046 -1.828 6.358 1.00 88.88 203 TRP A C 1
ATOM 1661 O O . TRP A 1 203 ? 17.009 -1.277 6.736 1.00 88.88 203 TRP A O 1
ATOM 1671 N N . SER A 1 204 ? 18.614 -2.812 7.057 1.00 87.44 204 SER A N 1
ATOM 1672 C CA . SER A 1 204 ? 18.045 -3.388 8.277 1.00 87.44 204 SER A CA 1
ATOM 1673 C C . SER A 1 204 ? 17.816 -2.358 9.391 1.00 87.44 204 SER A C 1
ATOM 1675 O O . SER A 1 204 ? 16.901 -2.534 10.197 1.00 87.44 204 SER A O 1
ATOM 1677 N N . PHE A 1 205 ? 18.591 -1.269 9.430 1.00 86.94 205 PHE A N 1
ATOM 1678 C CA . PHE A 1 205 ? 18.397 -0.173 10.380 1.00 86.94 205 PHE A CA 1
ATOM 1679 C C . PHE A 1 205 ? 17.113 0.617 10.097 1.00 86.94 205 PHE A C 1
ATOM 1681 O O . PHE A 1 205 ? 16.416 1.029 11.027 1.00 86.94 205 PHE A O 1
ATOM 1688 N N . HIS A 1 206 ? 16.763 0.789 8.822 1.00 85.19 206 HIS A N 1
ATOM 1689 C CA . HIS A 1 206 ? 15.554 1.495 8.410 1.00 85.19 206 HIS A CA 1
ATOM 1690 C C . HIS A 1 206 ? 14.310 0.618 8.565 1.00 85.19 206 HIS A C 1
ATOM 1692 O O . HIS A 1 206 ? 13.298 1.083 9.086 1.00 85.19 206 HIS A O 1
ATOM 1698 N N . GLU A 1 207 ? 14.396 -0.653 8.168 1.00 88.69 207 GLU A N 1
ATOM 1699 C CA . GLU A 1 207 ? 13.248 -1.559 8.093 1.00 88.69 207 GLU A CA 1
ATOM 1700 C C . GLU A 1 207 ? 12.788 -2.092 9.456 1.00 88.69 207 GLU A C 1
ATOM 1702 O O . GLU A 1 207 ? 11.585 -2.121 9.723 1.00 88.69 207 GLU A O 1
ATOM 1707 N N . ARG A 1 208 ? 13.718 -2.526 10.324 1.00 84.50 208 ARG A N 1
ATOM 1708 C CA . ARG A 1 208 ? 13.439 -3.450 11.448 1.00 84.50 208 ARG A CA 1
ATOM 1709 C C . ARG A 1 208 ? 12.216 -3.079 12.287 1.00 84.50 208 ARG A C 1
ATOM 1711 O O . ARG A 1 208 ? 11.413 -3.944 12.627 1.00 84.50 208 ARG A O 1
ATOM 1718 N N . ASN A 1 209 ? 12.076 -1.805 12.642 1.00 83.62 209 ASN A N 1
ATOM 1719 C CA . ASN A 1 209 ? 10.977 -1.347 13.493 1.00 83.62 209 ASN A CA 1
ATOM 1720 C C . ASN A 1 209 ? 9.748 -0.882 12.713 1.00 83.62 209 ASN A C 1
ATOM 1722 O O . ASN A 1 209 ? 8.646 -0.915 13.264 1.00 83.62 209 ASN A O 1
ATOM 1726 N N . LEU A 1 210 ? 9.932 -0.504 11.448 1.00 91.19 210 LEU A N 1
ATOM 1727 C CA . LEU A 1 210 ? 8.875 -0.007 10.574 1.00 91.19 210 LEU A CA 1
ATOM 1728 C C . LEU A 1 210 ? 8.095 -1.125 9.902 1.00 91.19 210 LEU A C 1
ATOM 1730 O O . LEU A 1 210 ? 6.937 -0.924 9.553 1.00 91.19 210 LEU A O 1
ATOM 1734 N N . ARG A 1 211 ? 8.694 -2.312 9.787 1.00 88.75 211 ARG A N 1
ATOM 1735 C CA . ARG A 1 211 ? 8.114 -3.481 9.126 1.00 88.75 211 ARG A CA 1
ATOM 1736 C C . ARG A 1 211 ? 6.736 -3.894 9.640 1.00 88.75 211 ARG A C 1
ATOM 1738 O O . ARG A 1 211 ? 5.972 -4.493 8.897 1.00 88.75 211 ARG A O 1
ATOM 1745 N N . ARG A 1 212 ? 6.423 -3.570 10.897 1.00 88.94 212 ARG A N 1
ATOM 1746 C CA . ARG A 1 212 ? 5.098 -3.814 11.477 1.00 88.94 212 ARG A CA 1
ATOM 1747 C C . ARG A 1 212 ? 4.039 -2.824 10.974 1.00 88.94 212 ARG A C 1
ATOM 1749 O O . ARG A 1 212 ? 2.887 -3.200 10.857 1.00 88.94 212 ARG A O 1
ATOM 1756 N N . TYR A 1 213 ? 4.421 -1.578 10.681 1.00 92.38 213 TYR A N 1
ATOM 1757 C CA . TYR A 1 213 ? 3.503 -0.526 10.220 1.00 92.38 213 TYR A CA 1
ATOM 1758 C C . TYR A 1 213 ? 3.407 -0.492 8.695 1.00 92.38 213 TYR A C 1
ATOM 1760 O O . TYR A 1 213 ? 2.346 -0.217 8.147 1.00 92.38 213 TYR A O 1
ATOM 1768 N N . ILE A 1 214 ? 4.510 -0.774 8.005 1.00 93.44 214 ILE A N 1
ATOM 1769 C CA . ILE A 1 214 ? 4.554 -0.898 6.552 1.00 93.44 214 ILE A CA 1
ATOM 1770 C C . ILE A 1 214 ? 4.477 -2.384 6.249 1.00 93.44 214 ILE A C 1
ATOM 1772 O O . ILE A 1 214 ? 5.489 -3.067 6.374 1.00 93.44 214 ILE A O 1
ATOM 1776 N N . LEU A 1 215 ? 3.292 -2.869 5.872 1.00 91.75 215 LEU A N 1
ATOM 1777 C CA . LEU A 1 215 ? 3.098 -4.232 5.381 1.00 91.75 215 LEU A CA 1
ATOM 1778 C C . LEU A 1 215 ? 3.468 -4.292 3.893 1.00 91.75 215 LEU A C 1
ATOM 1780 O O . LEU A 1 215 ? 2.680 -3.823 3.067 1.00 91.75 215 LEU A O 1
ATOM 1784 N N . PRO A 1 216 ? 4.643 -4.831 3.524 1.00 91.75 216 PRO A N 1
ATOM 1785 C CA . PRO A 1 216 ? 5.128 -4.812 2.169 1.00 91.75 216 PRO A CA 1
ATOM 1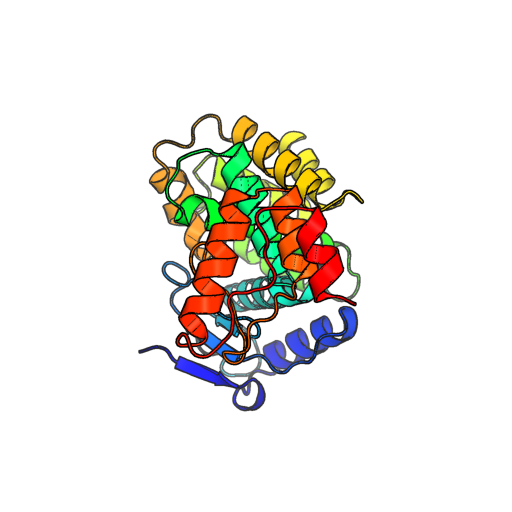786 C C . PRO A 1 216 ? 4.301 -5.711 1.265 1.00 91.75 216 PRO A C 1
ATOM 1788 O O . PRO A 1 216 ? 3.954 -6.844 1.607 1.00 91.75 216 PRO A O 1
ATOM 1791 N N . ILE A 1 217 ? 4.049 -5.202 0.076 1.00 90.31 217 ILE A N 1
ATOM 1792 C CA . ILE A 1 217 ? 3.509 -5.931 -1.049 1.00 90.31 217 ILE A CA 1
ATOM 1793 C C . ILE A 1 217 ? 4.659 -6.706 -1.698 1.00 90.31 217 ILE A C 1
ATOM 1795 O O . ILE A 1 217 ? 5.749 -6.163 -1.910 1.00 90.31 217 ILE A O 1
ATOM 1799 N N . SER A 1 218 ? 4.430 -7.989 -1.985 1.00 87.31 218 SER A N 1
ATOM 1800 C CA . SER A 1 218 ? 5.424 -8.871 -2.600 1.00 87.31 218 SER A CA 1
ATOM 1801 C C . SER A 1 218 ? 5.946 -8.257 -3.894 1.00 87.31 218 SER A C 1
ATOM 1803 O O . SER A 1 218 ? 5.167 -7.776 -4.712 1.00 87.31 218 SER A O 1
ATOM 1805 N N . ALA A 1 219 ? 7.267 -8.250 -4.078 1.00 83.38 219 ALA A N 1
ATOM 1806 C CA . ALA A 1 219 ? 7.900 -7.767 -5.306 1.00 83.38 219 A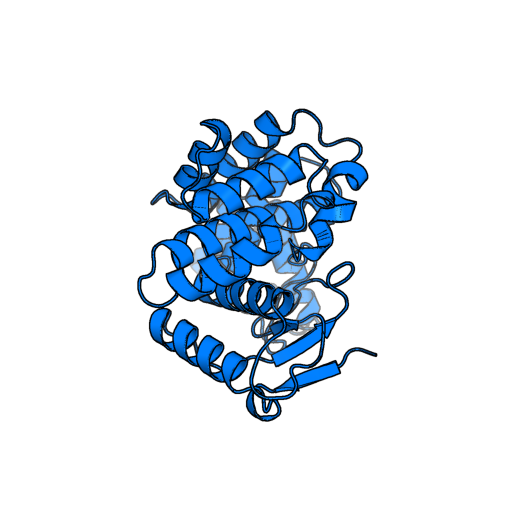LA A CA 1
ATOM 1807 C C . ALA A 1 219 ? 8.019 -8.870 -6.370 1.00 83.38 219 ALA A C 1
ATOM 1809 O O . ALA A 1 219 ? 8.097 -8.578 -7.563 1.00 83.38 219 ALA A O 1
ATOM 1810 N N . ASP A 1 220 ? 8.041 -10.132 -5.939 1.00 74.88 220 ASP A N 1
ATOM 1811 C CA . ASP A 1 220 ? 8.326 -11.279 -6.799 1.00 74.88 220 ASP A CA 1
ATOM 1812 C C . ASP A 1 220 ? 7.078 -12.010 -7.279 1.00 74.88 220 ASP A C 1
ATOM 1814 O O . ASP A 1 220 ? 7.100 -12.601 -8.364 1.00 74.88 220 ASP A O 1
ATOM 1818 N N . GLU A 1 221 ? 6.003 -11.970 -6.500 1.00 73.88 221 GLU A N 1
ATOM 1819 C CA . GLU A 1 221 ? 4.781 -12.694 -6.818 1.00 73.88 221 GLU A CA 1
ATOM 1820 C C . GLU A 1 221 ? 3.865 -11.829 -7.679 1.00 73.88 221 GLU A C 1
ATOM 1822 O O . GLU A 1 221 ? 3.745 -10.615 -7.490 1.00 73.88 221 GLU A O 1
ATOM 1827 N N . ILE A 1 222 ? 3.259 -12.472 -8.675 1.00 75.00 222 ILE A N 1
ATOM 1828 C CA . ILE A 1 222 ? 2.125 -11.900 -9.390 1.00 75.00 222 ILE A CA 1
ATOM 1829 C C . ILE A 1 222 ? 0.921 -12.168 -8.511 1.00 75.00 222 ILE A C 1
ATOM 1831 O O . ILE A 1 222 ? 0.619 -13.332 -8.229 1.00 75.00 222 ILE A O 1
ATOM 1835 N N . ILE A 1 223 ? 0.312 -11.085 -8.051 1.00 68.50 223 ILE A N 1
ATOM 1836 C CA . ILE A 1 223 ? -0.741 -11.117 -7.050 1.00 68.50 223 ILE A CA 1
ATOM 1837 C C . ILE A 1 223 ? -2.046 -11.431 -7.775 1.00 68.50 223 ILE A C 1
ATOM 1839 O O . ILE A 1 223 ? -2.477 -10.683 -8.652 1.00 68.50 223 ILE A O 1
ATOM 1843 N N . ASP A 1 224 ? -2.661 -12.556 -7.421 1.00 63.19 224 ASP A N 1
ATOM 1844 C CA . ASP A 1 224 ? -3.943 -12.988 -7.969 1.00 63.19 224 ASP A CA 1
ATOM 1845 C C . ASP A 1 224 ? -4.977 -13.195 -6.849 1.00 63.19 224 ASP A C 1
ATOM 1847 O O . ASP A 1 224 ? -4.635 -13.246 -5.665 1.00 63.19 224 ASP A O 1
ATOM 1851 N N . ARG A 1 225 ? -6.258 -13.218 -7.230 1.00 54.41 225 ARG A N 1
ATOM 1852 C CA . ARG A 1 225 ? -7.397 -13.467 -6.327 1.00 54.41 225 ARG A CA 1
ATOM 1853 C C . ARG A 1 225 ? -7.988 -14.876 -6.519 1.00 54.41 225 ARG A C 1
ATOM 1855 O O . ARG A 1 225 ? -8.941 -15.225 -5.841 1.00 54.41 225 ARG A O 1
ATOM 1862 N N . SER A 1 226 ? -7.508 -15.650 -7.501 1.00 51.47 226 SER A N 1
ATOM 1863 C CA . SER A 1 226 ? -8.179 -16.884 -7.970 1.00 51.47 226 SER A CA 1
ATOM 1864 C C . SER A 1 226 ? -7.346 -17.770 -8.916 1.00 51.47 226 SER A C 1
ATOM 1866 O O . SER A 1 226 ? -7.902 -18.617 -9.614 1.00 51.47 226 SER A O 1
ATOM 1868 N N . GLY A 1 227 ? -6.036 -17.546 -9.052 1.00 47.91 227 GLY A N 1
ATOM 1869 C CA . GLY A 1 227 ? -5.217 -18.206 -10.079 1.00 47.91 227 GLY A CA 1
ATOM 1870 C C . GLY A 1 227 ? -5.469 -17.730 -11.521 1.00 47.91 227 GLY A C 1
ATOM 1871 O O . GLY A 1 227 ? -4.744 -18.134 -12.429 1.00 47.91 227 GLY A O 1
ATOM 1872 N N . LYS A 1 228 ? -6.446 -16.840 -11.762 1.00 49.19 228 LYS A N 1
ATOM 1873 C CA . LYS A 1 228 ? -6.619 -16.153 -13.050 1.00 49.19 228 LYS A CA 1
ATOM 1874 C C . LYS A 1 228 ? -5.827 -14.850 -13.056 1.00 49.19 228 LYS A C 1
ATOM 1876 O O . LYS A 1 228 ? -6.038 -13.954 -12.245 1.00 49.19 228 LYS A O 1
ATOM 1881 N N . ILE A 1 229 ? -4.884 -14.789 -13.983 1.00 56.44 229 ILE A N 1
ATOM 1882 C CA . ILE A 1 229 ? -3.999 -13.658 -14.240 1.00 56.44 229 ILE A CA 1
ATOM 1883 C C . ILE A 1 229 ? -4.825 -12.467 -14.744 1.00 56.44 229 ILE A C 1
ATOM 1885 O O . ILE A 1 229 ? -5.533 -12.588 -15.740 1.00 56.44 229 ILE A O 1
ATOM 1889 N N . CYS A 1 230 ? -4.701 -11.313 -14.083 1.00 63.25 230 CYS A N 1
ATOM 1890 C CA . CYS A 1 230 ? -5.426 -10.077 -14.412 1.00 63.25 230 CYS A CA 1
ATOM 1891 C C . CYS A 1 230 ? -4.550 -9.029 -15.121 1.00 63.25 230 CYS A C 1
ATOM 1893 O O . CYS A 1 230 ? -4.722 -7.842 -14.876 1.00 63.25 230 CYS A O 1
ATOM 1895 N N . LEU A 1 231 ? -3.589 -9.447 -15.951 1.00 77.19 231 LEU A N 1
ATOM 1896 C CA . LEU A 1 231 ? -2.902 -8.532 -16.867 1.00 77.19 231 LEU A CA 1
ATOM 1897 C C . LEU A 1 231 ? -3.276 -8.899 -18.291 1.00 77.19 231 LEU A C 1
ATOM 1899 O O . LEU A 1 231 ? -2.929 -9.979 -18.768 1.00 77.19 231 LEU A O 1
ATOM 1903 N N . ASN A 1 232 ? -3.996 -8.006 -18.958 1.00 80.69 232 ASN A N 1
ATOM 1904 C CA . ASN A 1 232 ? -4.293 -8.157 -20.373 1.00 80.69 232 ASN A CA 1
ATOM 1905 C C . ASN A 1 232 ? -3.097 -7.689 -21.239 1.00 80.69 232 ASN A C 1
ATOM 1907 O O . ASN A 1 232 ? -2.200 -7.002 -20.740 1.00 80.69 232 ASN A O 1
ATOM 1911 N N . PRO A 1 233 ? -3.056 -8.040 -22.539 1.00 82.06 233 PRO A N 1
ATOM 1912 C CA . PRO A 1 233 ? -1.939 -7.677 -23.413 1.00 82.06 233 PRO A CA 1
ATOM 1913 C C . PRO A 1 233 ? -1.633 -6.173 -23.455 1.00 82.06 233 PRO A C 1
ATOM 1915 O O . PRO A 1 233 ? -0.468 -5.795 -23.383 1.00 82.06 233 PRO A O 1
ATOM 1918 N N . ARG A 1 234 ? -2.657 -5.307 -23.458 1.00 84.50 234 ARG A N 1
ATOM 1919 C CA . ARG A 1 234 ? -2.472 -3.842 -23.469 1.00 84.50 234 ARG A CA 1
ATOM 1920 C C . ARG A 1 234 ? -1.806 -3.334 -22.189 1.00 84.50 234 ARG A C 1
ATOM 1922 O O . ARG A 1 234 ? -1.009 -2.403 -22.223 1.00 84.50 234 ARG A O 1
ATOM 1929 N N . GLU A 1 235 ? -2.109 -3.947 -21.048 1.00 86.81 235 GLU A N 1
ATOM 1930 C CA . GLU A 1 235 ? -1.469 -3.612 -19.770 1.00 86.81 235 GLU A CA 1
ATOM 1931 C C . GLU A 1 235 ? 0.004 -4.045 -19.738 1.00 86.81 235 GLU A C 1
ATOM 1933 O O . GLU A 1 235 ? 0.850 -3.334 -19.190 1.00 86.81 235 GLU A O 1
ATOM 1938 N N . LEU A 1 236 ? 0.334 -5.182 -20.362 1.00 85.12 236 LEU A N 1
ATOM 1939 C CA . LEU A 1 236 ? 1.722 -5.620 -20.539 1.00 85.12 236 LEU A CA 1
ATOM 1940 C C . LEU A 1 236 ? 2.490 -4.732 -21.523 1.00 85.12 236 LEU A C 1
ATOM 1942 O O . LEU A 1 236 ? 3.659 -4.446 -21.275 1.00 85.12 236 LEU A O 1
ATOM 1946 N N . GLU A 1 237 ? 1.853 -4.273 -22.599 1.00 84.56 237 GLU A N 1
ATOM 1947 C CA . GLU A 1 237 ? 2.432 -3.307 -23.539 1.00 84.56 237 GLU A CA 1
ATOM 1948 C C . GLU A 1 237 ? 2.755 -1.987 -22.843 1.00 84.56 237 GLU A C 1
ATOM 1950 O O . GLU A 1 237 ? 3.891 -1.522 -22.928 1.00 84.56 237 GLU A O 1
ATOM 1955 N N . LEU A 1 238 ? 1.814 -1.445 -22.062 1.00 88.00 238 LEU A N 1
ATOM 1956 C CA . LEU A 1 238 ? 2.043 -0.242 -21.261 1.00 88.00 238 LEU A CA 1
ATOM 1957 C C . LEU A 1 238 ? 3.228 -0.420 -20.299 1.00 88.00 238 LEU A C 1
ATOM 1959 O O . LEU A 1 238 ? 4.067 0.470 -20.152 1.00 88.00 238 LEU A O 1
ATOM 1963 N N . LEU A 1 239 ? 3.330 -1.580 -19.641 1.00 88.00 239 LEU A N 1
ATOM 1964 C CA . LEU A 1 239 ? 4.485 -1.885 -18.798 1.00 88.00 239 LEU A CA 1
ATOM 1965 C C . LEU A 1 239 ? 5.775 -1.997 -19.625 1.00 88.00 239 LEU A C 1
ATOM 1967 O O . LEU A 1 239 ? 6.833 -1.576 -19.160 1.00 88.00 239 LEU A O 1
ATOM 1971 N N . GLY A 1 240 ? 5.695 -2.531 -20.844 1.00 86.44 240 GLY A N 1
ATOM 1972 C CA . GLY A 1 240 ? 6.807 -2.651 -21.783 1.00 86.44 240 GLY A CA 1
ATOM 1973 C C . GLY A 1 240 ? 7.346 -1.305 -22.265 1.00 86.44 240 GLY A C 1
ATOM 1974 O O . GLY A 1 240 ? 8.559 -1.159 -22.412 1.00 86.44 240 GLY A O 1
ATOM 1975 N N . GLU A 1 241 ? 6.479 -0.304 -22.432 1.00 89.19 241 GLU A N 1
ATOM 1976 C CA . GLU A 1 241 ? 6.878 1.080 -22.719 1.00 89.19 241 GLU A CA 1
ATOM 1977 C C . GLU A 1 241 ? 7.663 1.714 -21.561 1.00 89.19 241 GLU A C 1
ATOM 1979 O O . GLU A 1 241 ? 8.537 2.555 -21.777 1.00 89.19 241 GLU A O 1
ATOM 1984 N N . ILE A 1 242 ? 7.379 1.294 -20.325 1.00 90.62 242 ILE A N 1
ATOM 1985 C CA . ILE A 1 242 ? 8.034 1.792 -19.111 1.00 90.62 242 ILE A CA 1
ATOM 1986 C C . ILE A 1 242 ? 9.359 1.061 -18.839 1.00 90.62 242 ILE A C 1
ATOM 1988 O O . ILE A 1 242 ? 10.379 1.698 -18.557 1.00 90.62 242 ILE A O 1
ATOM 1992 N N . ASP A 1 243 ? 9.335 -0.272 -18.859 1.00 88.19 243 ASP A N 1
ATOM 1993 C CA . ASP A 1 243 ? 10.479 -1.155 -18.620 1.00 88.19 243 ASP A CA 1
ATOM 1994 C C . ASP A 1 243 ? 10.278 -2.489 -19.358 1.00 88.19 243 ASP A C 1
ATOM 1996 O O . ASP A 1 243 ? 9.711 -3.451 -18.832 1.00 88.19 243 ASP A O 1
ATOM 2000 N N . TYR A 1 244 ? 10.787 -2.550 -20.590 1.00 87.06 244 TYR A N 1
ATOM 2001 C CA . TYR A 1 244 ? 10.676 -3.711 -21.474 1.00 87.06 244 TYR A CA 1
ATOM 2002 C C . TYR A 1 244 ? 11.192 -5.017 -20.853 1.00 87.06 244 TYR A C 1
ATOM 2004 O O . TYR A 1 244 ? 10.536 -6.055 -20.933 1.00 87.06 244 TYR A O 1
ATOM 2012 N N . ASN A 1 245 ? 12.360 -4.987 -20.203 1.00 87.19 245 ASN A N 1
ATOM 2013 C CA . ASN A 1 245 ? 12.957 -6.191 -19.618 1.00 87.19 245 ASN A CA 1
ATOM 2014 C C . ASN A 1 245 ? 12.134 -6.700 -18.433 1.00 87.19 245 ASN A C 1
ATOM 2016 O O . ASN A 1 245 ? 11.984 -7.914 -18.239 1.00 87.19 245 ASN A O 1
ATOM 2020 N N . PHE A 1 246 ? 11.582 -5.779 -17.643 1.00 88.25 246 PHE A N 1
ATOM 2021 C CA . PHE A 1 246 ? 10.676 -6.135 -16.566 1.00 88.25 246 PHE A CA 1
ATOM 2022 C C . PHE A 1 246 ? 9.359 -6.701 -17.106 1.00 88.25 246 PHE A C 1
ATOM 2024 O O . PHE A 1 246 ? 8.964 -7.784 -16.675 1.00 88.25 246 PHE A O 1
ATOM 2031 N N . ALA A 1 247 ? 8.748 -6.066 -18.109 1.00 86.50 247 ALA A N 1
ATOM 2032 C CA . ALA A 1 247 ? 7.546 -6.572 -18.773 1.00 86.50 247 ALA A CA 1
ATOM 2033 C C . ALA A 1 247 ? 7.754 -7.982 -19.354 1.00 86.50 247 ALA A C 1
ATOM 2035 O O . ALA A 1 247 ? 6.966 -8.883 -19.072 1.00 86.50 247 ALA A O 1
ATOM 2036 N N . LYS A 1 248 ? 8.878 -8.222 -20.046 1.00 85.88 248 LYS A N 1
ATOM 2037 C CA . LYS A 1 248 ? 9.273 -9.551 -20.552 1.00 85.88 248 LYS A CA 1
ATOM 2038 C C . LYS A 1 248 ? 9.410 -10.582 -19.426 1.00 85.88 248 LYS A C 1
ATOM 2040 O O . LYS A 1 248 ? 9.043 -11.743 -19.596 1.00 85.88 248 LYS A O 1
ATOM 2045 N N . THR A 1 249 ? 9.925 -10.178 -18.264 1.00 86.31 249 THR A N 1
ATOM 2046 C CA . THR A 1 249 ? 10.035 -11.057 -17.086 1.00 86.31 249 THR A CA 1
ATOM 2047 C C . THR A 1 249 ? 8.663 -11.408 -16.512 1.00 86.31 249 THR A C 1
ATOM 2049 O O . THR A 1 249 ? 8.436 -12.560 -16.144 1.00 86.31 249 THR A O 1
ATOM 2052 N N . ILE A 1 250 ? 7.748 -10.437 -16.443 1.00 85.25 250 ILE A N 1
ATOM 2053 C CA . ILE A 1 250 ? 6.370 -10.665 -16.000 1.00 85.25 250 ILE A CA 1
ATOM 2054 C C . ILE A 1 250 ? 5.646 -11.591 -16.978 1.00 85.25 250 ILE A C 1
ATOM 2056 O O . ILE A 1 250 ? 5.118 -12.603 -16.533 1.00 85.25 250 ILE A O 1
ATOM 2060 N N . ALA A 1 251 ? 5.710 -11.330 -18.287 1.00 83.44 251 ALA A N 1
ATOM 2061 C CA . ALA A 1 251 ? 5.100 -12.180 -19.313 1.00 83.44 251 ALA A CA 1
ATOM 2062 C C . ALA A 1 251 ? 5.538 -13.651 -19.180 1.00 83.44 251 ALA A C 1
ATOM 2064 O O . ALA A 1 251 ? 4.700 -14.536 -19.050 1.00 83.44 251 ALA A O 1
ATOM 2065 N N . LYS A 1 252 ? 6.847 -13.910 -19.042 1.00 83.12 252 LYS A N 1
ATOM 2066 C CA . LYS A 1 252 ? 7.366 -15.273 -18.816 1.00 83.12 252 LYS A CA 1
ATOM 2067 C C . LYS A 1 252 ? 6.796 -15.949 -17.564 1.00 83.12 252 LYS A C 1
ATOM 2069 O O . LYS A 1 252 ? 6.557 -17.154 -17.569 1.00 83.12 252 LYS A O 1
ATOM 2074 N N . LYS A 1 253 ? 6.606 -15.199 -16.471 1.00 80.62 253 LYS A N 1
ATOM 2075 C CA . LYS A 1 253 ? 6.003 -15.732 -15.237 1.00 80.62 253 LYS A CA 1
ATOM 2076 C C . LYS A 1 253 ? 4.526 -16.077 -15.433 1.00 80.62 253 LYS A C 1
ATOM 2078 O O . LYS A 1 253 ? 4.064 -17.066 -14.867 1.00 80.62 253 LYS A O 1
ATOM 2083 N N . LEU A 1 254 ? 3.803 -15.272 -16.211 1.00 78.81 254 LEU A N 1
ATOM 2084 C CA . LEU A 1 254 ? 2.408 -15.529 -16.563 1.00 78.81 254 LEU A CA 1
ATOM 2085 C C . LEU A 1 254 ? 2.278 -16.815 -17.386 1.00 78.81 254 LEU A C 1
ATOM 2087 O O . LEU A 1 254 ? 1.474 -17.675 -17.039 1.00 78.81 254 LEU A O 1
ATOM 2091 N N . ASP A 1 255 ? 3.140 -17.000 -18.386 1.00 73.38 255 ASP A N 1
ATOM 2092 C CA . ASP A 1 255 ? 3.146 -18.200 -19.232 1.00 73.38 255 ASP A CA 1
ATOM 2093 C C . ASP A 1 255 ? 3.474 -19.472 -18.452 1.00 73.38 255 ASP A C 1
ATOM 2095 O O . ASP A 1 255 ? 2.834 -20.509 -18.632 1.00 73.38 255 ASP A O 1
ATOM 2099 N N . ALA A 1 256 ? 4.460 -19.394 -17.551 1.00 74.50 256 ALA A N 1
ATOM 2100 C CA . ALA A 1 256 ? 4.853 -20.523 -16.715 1.00 74.50 256 ALA A CA 1
ATOM 2101 C C . ALA A 1 256 ? 3.693 -21.003 -15.824 1.00 74.50 256 ALA A C 1
ATOM 2103 O O . ALA A 1 256 ? 3.506 -22.209 -15.662 1.00 74.50 256 ALA A O 1
ATOM 2104 N N . LYS A 1 257 ? 2.871 -20.079 -15.298 1.00 69.12 257 LYS A N 1
ATOM 2105 C CA . LYS A 1 257 ? 1.662 -20.419 -14.526 1.00 69.12 257 LYS A CA 1
ATOM 2106 C C . LYS A 1 257 ? 0.590 -21.125 -15.373 1.00 69.12 257 LYS A C 1
ATOM 2108 O O . LYS A 1 257 ? -0.198 -21.882 -14.816 1.00 69.12 257 LYS A O 1
ATOM 2113 N N . LEU A 1 258 ? 0.566 -20.926 -16.694 1.00 64.25 258 LEU A N 1
ATOM 2114 C CA . LEU A 1 258 ? -0.399 -21.555 -17.610 1.00 64.25 258 LEU A CA 1
ATOM 2115 C C . LEU A 1 258 ? 0.016 -22.967 -18.079 1.00 64.25 258 LEU A C 1
ATOM 2117 O O . LEU A 1 258 ? -0.678 -23.575 -18.894 1.00 64.25 258 LEU A O 1
ATOM 2121 N N . GLY A 1 259 ? 1.126 -23.521 -17.573 1.00 56.16 259 GLY A N 1
ATOM 2122 C CA . GLY A 1 259 ? 1.492 -24.926 -17.794 1.00 56.16 259 GLY A CA 1
ATOM 2123 C C . GLY A 1 259 ? 1.889 -25.277 -19.233 1.00 56.16 259 GLY A C 1
ATOM 2124 O O . GLY A 1 259 ? 1.747 -26.427 -19.641 1.00 56.16 259 GLY A O 1
ATOM 2125 N N . GLY A 1 260 ? 2.358 -24.304 -20.024 1.00 52.28 260 GLY A N 1
ATOM 2126 C CA . GLY A 1 260 ? 2.950 -24.549 -21.348 1.00 52.28 260 GLY A CA 1
ATOM 2127 C C . GLY A 1 260 ? 1.992 -25.048 -22.442 1.00 52.28 260 GLY A C 1
ATOM 2128 O O . GLY A 1 260 ? 2.459 -25.441 -23.506 1.00 52.28 260 GLY A O 1
ATOM 2129 N N . LYS A 1 261 ? 0.668 -25.032 -22.224 1.00 42.00 261 LYS A N 1
ATOM 2130 C CA . LYS A 1 261 ? -0.344 -25.472 -23.213 1.00 42.00 261 LYS A CA 1
ATOM 2131 C C . LYS A 1 261 ? -0.965 -24.338 -24.046 1.00 42.00 261 LYS A C 1
ATOM 2133 O O . LYS A 1 261 ? -1.969 -24.551 -24.719 1.00 42.00 261 LYS A O 1
ATOM 2138 N N . GLY A 1 262 ? -0.375 -23.145 -24.029 1.00 47.28 262 GLY A N 1
ATOM 2139 C CA . GLY A 1 262 ? -0.780 -22.012 -24.865 1.00 47.28 262 GLY A CA 1
ATOM 2140 C C . GLY A 1 262 ? 0.293 -21.655 -25.892 1.00 47.28 262 GLY A C 1
ATOM 2141 O O . GLY A 1 262 ? 1.483 -21.826 -25.627 1.00 47.28 262 GLY A O 1
ATOM 2142 N N . LYS A 1 263 ? -0.117 -21.129 -27.057 1.00 45.19 263 LYS A N 1
ATOM 2143 C CA . LYS A 1 263 ? 0.797 -20.362 -27.923 1.00 45.19 263 LYS A CA 1
ATOM 2144 C C . LYS A 1 263 ? 1.441 -19.264 -27.064 1.00 45.19 263 LYS A C 1
ATOM 2146 O O . LYS A 1 263 ? 0.755 -18.708 -26.208 1.00 45.19 263 LYS A O 1
ATOM 2151 N N . GLN A 1 264 ? 2.735 -18.995 -27.278 1.00 43.75 264 GLN A N 1
ATOM 2152 C CA . GLN A 1 264 ? 3.460 -17.895 -26.625 1.00 43.75 264 GLN A CA 1
ATOM 2153 C C . GLN A 1 264 ? 2.582 -16.632 -26.578 1.00 43.75 264 GLN A C 1
ATOM 2155 O O . GLN A 1 264 ? 1.829 -16.400 -27.532 1.00 43.75 264 GLN A O 1
ATOM 2160 N N . PRO A 1 265 ? 2.645 -15.825 -25.504 1.00 41.44 265 PRO A N 1
ATOM 2161 C CA . PRO A 1 265 ? 1.838 -14.623 -25.402 1.00 41.44 265 PRO A CA 1
ATOM 2162 C C . PRO A 1 265 ? 2.119 -13.754 -26.623 1.00 41.44 265 PRO A C 1
ATOM 2164 O O . PRO A 1 265 ? 3.230 -13.763 -27.159 1.00 41.44 265 PRO A O 1
ATOM 2167 N N . ALA A 1 266 ? 1.111 -12.999 -27.057 1.00 43.62 266 ALA A N 1
ATOM 2168 C CA . ALA A 1 266 ? 1.234 -11.970 -28.084 1.00 43.62 266 ALA A CA 1
ATOM 2169 C C . ALA A 1 266 ? 2.109 -10.804 -27.577 1.00 43.62 266 ALA A C 1
ATOM 2171 O O . ALA A 1 266 ? 1.670 -9.670 -27.461 1.00 43.62 266 ALA A O 1
ATOM 2172 N N . PHE A 1 267 ? 3.353 -11.095 -27.211 1.00 40.28 267 PHE A N 1
ATOM 2173 C CA . PHE A 1 267 ? 4.395 -10.152 -26.864 1.00 40.28 267 PHE A CA 1
ATOM 2174 C C . PHE A 1 267 ? 5.511 -10.379 -27.876 1.00 40.28 267 PHE A C 1
ATOM 2176 O O . PHE A 1 267 ? 6.419 -11.189 -27.682 1.00 40.28 267 PHE A O 1
ATOM 2183 N N . SER A 1 268 ? 5.367 -9.731 -29.029 1.00 40.44 268 SER A N 1
ATOM 2184 C CA . SER A 1 268 ? 6.365 -9.802 -30.086 1.00 40.44 268 SER A CA 1
ATOM 2185 C C . SER A 1 268 ? 7.510 -8.842 -29.785 1.00 40.44 268 SER A C 1
ATOM 2187 O O . SER A 1 268 ? 7.289 -7.702 -29.385 1.00 40.44 268 SER A O 1
ATOM 2189 N N . GLU A 1 269 ? 8.741 -9.270 -30.059 1.00 41.16 269 GLU A N 1
ATOM 2190 C CA . GLU A 1 269 ? 9.935 -8.414 -30.013 1.00 41.16 269 GLU A CA 1
ATOM 2191 C C . GLU A 1 269 ? 9.922 -7.319 -31.103 1.00 41.16 269 GLU A C 1
ATOM 2193 O O . GLU A 1 269 ? 10.818 -6.480 -31.159 1.00 41.16 269 GLU A O 1
ATOM 2198 N N . ASN A 1 270 ? 8.901 -7.306 -31.968 1.00 40.81 270 ASN A N 1
ATOM 2199 C CA . ASN A 1 270 ? 8.776 -6.406 -33.101 1.00 40.81 270 ASN A CA 1
ATOM 2200 C C . ASN A 1 270 ? 7.423 -5.673 -33.051 1.00 40.81 270 ASN A C 1
ATOM 2202 O O . ASN A 1 270 ? 6.370 -6.303 -33.164 1.00 40.81 270 ASN A O 1
ATOM 2206 N N . LYS A 1 271 ? 7.437 -4.336 -32.914 1.00 43.12 271 LYS A N 1
ATOM 2207 C CA . LYS A 1 271 ? 6.219 -3.497 -32.821 1.00 43.12 271 LYS A CA 1
ATOM 2208 C C . LYS A 1 271 ? 5.223 -3.739 -33.967 1.00 43.12 271 LYS A C 1
ATOM 2210 O O . LYS A 1 271 ? 4.026 -3.580 -33.774 1.00 43.12 271 LYS A O 1
ATOM 2215 N N . VAL A 1 272 ? 5.704 -4.167 -35.137 1.00 40.50 272 VAL A N 1
ATOM 2216 C CA . VAL A 1 272 ? 4.891 -4.434 -36.338 1.00 40.50 272 VAL A CA 1
ATOM 2217 C C . VAL A 1 272 ? 4.059 -5.724 -36.226 1.00 40.50 272 VAL A C 1
ATOM 2219 O O . VAL A 1 272 ? 3.029 -5.859 -36.880 1.00 40.50 272 VAL A O 1
ATOM 2222 N N . LEU A 1 273 ? 4.470 -6.685 -35.393 1.00 39.97 273 LEU A N 1
ATOM 2223 C CA . LEU A 1 273 ? 3.823 -8.000 -35.284 1.00 39.97 273 LEU A CA 1
ATOM 2224 C C . LEU A 1 273 ? 2.637 -8.029 -34.309 1.00 39.97 273 LEU A C 1
ATOM 2226 O O . LEU A 1 273 ? 1.807 -8.927 -34.411 1.00 39.97 273 LEU A O 1
ATOM 2230 N N . ILE A 1 274 ? 2.532 -7.046 -33.408 1.00 44.16 274 ILE A N 1
ATOM 2231 C CA . ILE A 1 274 ? 1.393 -6.897 -32.486 1.00 44.16 274 ILE A CA 1
ATOM 2232 C C . ILE A 1 274 ? 0.104 -6.605 -33.268 1.00 44.16 274 ILE A C 1
ATOM 2234 O O . ILE A 1 274 ? -0.938 -7.182 -32.970 1.00 44.16 274 ILE A O 1
ATOM 2238 N N . GLN A 1 275 ? 0.193 -5.799 -34.332 1.00 36.34 275 GLN A N 1
ATOM 2239 C CA . GLN A 1 275 ? -0.954 -5.452 -35.177 1.00 36.34 275 GLN A CA 1
ATOM 2240 C C . GLN A 1 275 ? -1.585 -6.692 -35.840 1.00 36.34 275 GLN A C 1
ATOM 2242 O O . GLN A 1 275 ? -2.798 -6.805 -35.902 1.00 36.34 275 GLN A O 1
ATOM 2247 N N . LYS A 1 276 ? -0.769 -7.672 -36.258 1.00 34.22 276 LYS A N 1
ATOM 2248 C CA . LYS A 1 276 ? -1.238 -8.894 -36.944 1.00 34.22 276 LYS A CA 1
ATOM 2249 C C . LYS A 1 276 ? -1.862 -9.954 -36.032 1.00 34.22 276 LYS A C 1
ATOM 2251 O O . LYS A 1 276 ? -2.362 -10.950 -36.539 1.00 34.22 276 LYS A O 1
ATOM 2256 N N . LEU A 1 277 ? -1.759 -9.803 -34.713 1.00 35.06 277 LEU A N 1
ATOM 2257 C CA . LEU A 1 277 ? -2.371 -10.723 -33.745 1.00 35.06 277 LEU A CA 1
ATOM 2258 C C . LEU A 1 277 ? -3.698 -10.185 -33.187 1.00 35.06 277 LEU A C 1
ATOM 2260 O O . LEU A 1 277 ? -4.359 -10.896 -32.433 1.00 35.06 277 LEU A O 1
ATOM 2264 N N . LEU A 1 278 ? -4.051 -8.940 -33.525 1.00 36.66 278 LEU A N 1
ATOM 2265 C CA . LEU A 1 278 ? -5.251 -8.241 -33.061 1.00 36.66 278 LEU A CA 1
ATOM 2266 C C . LEU A 1 278 ? -6.267 -7.950 -34.185 1.00 36.66 278 LEU A C 1
ATOM 2268 O O . LEU A 1 278 ? -7.360 -7.486 -33.862 1.00 36.66 278 LEU A O 1
ATOM 2272 N N . ASP A 1 279 ? -5.917 -8.251 -35.440 1.00 31.27 279 ASP A N 1
ATOM 2273 C CA . ASP A 1 279 ? -6.823 -8.353 -36.599 1.00 31.27 279 ASP A CA 1
ATOM 2274 C C . ASP A 1 279 ? -7.213 -9.825 -36.834 1.00 31.27 279 ASP A C 1
ATOM 2276 O O . ASP A 1 279 ? -8.387 -10.083 -37.186 1.00 31.27 279 ASP A O 1
#

Sequence (279 aa):
MKEEYSLDEIRCFELRNLVLTVSREYDLFPGFTIRIDSPKSAWYNSWGTIILSEYPEGDTLYDFDRYLLLLGLGYHAILPATELNRLIMLAASRKILGNVDKKIHGFFVSLMCLFSIFTQFSNHKSIRPIVRDSISKIVKQKKAFYSPLGRILMEFYEGLLGRQISERTKRLIRIVSLRIPLYAKAKIFFKELLSEMGSLSPWSFHERNLRRYILPISADEIIDRSGKICLNPRELELLGEIDYNFAKTIAKKLDAKLGGKGKQPAFSENKVLIQKLLD

Foldseek 3Di:
DKDKDWPVVAPAQVLVVVLVVLCVVQVHDSGAIEIADQLQPFAAFAPRYQYAPDRDDDHDDDLLRLLSSLLNSLCCRPPPVDLLSLLLLLLLLCVQVPDDPLQVSLLLSLVLSVLLSLLVLCVDPVRNVSSLSSLVVVLVVVVLQPALLSVLVSLSSCVSNVHDHDVLSVVLSVLSVDPDDSNVSSNVNSNSSCVSRVDCPPVCRNCNSCSSNRRGHRSPHSHYHPLDRPQDPVSLVVSCVSPVVSSVVVQVVNCVSVVVPDDRPLPDPDPVSNVVVVD